Protein AF-A0A221SZG6-F1 (afdb_monomer)

Secondary structure (DSSP, 8-state):
--EEEETTTS-HHHHHHHH-HHHHHHHHHHHHHHHHTT---EEEEE-SS-EE---SPPBTB--SSSHHHHHHHHHHHHHHHHTT-EEEEEEEESS-SS--EEEEEEETTTEEEEEEE--STTTTTSPPEEEEEEEBS--TTS-SEEEEE--SS--SSPPPTTEEEEE-TT--HHHHHHHHHHHHHHH--BPPPPTTTHHHHHHHHHHHHHHHHHHHTT-EEEP-

Mean predicted aligned error: 5.81 Å

Structure (mmCIF, N/CA/C/O backbone):
data_AF-A0A221SZG6-F1
#
_entry.id   AF-A0A221SZG6-F1
#
loop_
_atom_site.group_PDB
_atom_site.id
_atom_site.type_symbol
_atom_site.label_atom_id
_atom_site.label_alt_id
_atom_site.label_comp_id
_atom_site.label_asym_id
_atom_site.label_entity_id
_atom_site.label_seq_id
_atom_site.pdbx_PDB_ins_code
_atom_site.Cartn_x
_atom_site.Cartn_y
_atom_site.Cartn_z
_atom_site.occupancy
_atom_site.B_iso_or_equiv
_atom_site.auth_seq_id
_atom_site.auth_comp_id
_atom_site.auth_asym_id
_atom_site.auth_atom_id
_atom_site.pdbx_PDB_model_num
ATOM 1 N N . MET A 1 1 ? 7.432 -22.605 -5.850 1.00 62.78 1 MET A N 1
ATOM 2 C CA . MET A 1 1 ? 7.963 -22.243 -7.181 1.00 62.78 1 MET A CA 1
ATOM 3 C C . MET A 1 1 ? 7.907 -20.730 -7.305 1.00 62.78 1 MET A C 1
ATOM 5 O O . MET A 1 1 ? 6.928 -20.164 -6.823 1.00 62.78 1 MET A O 1
ATOM 9 N N . PRO A 1 2 ? 8.951 -20.067 -7.823 1.00 77.31 2 PRO A N 1
ATOM 10 C CA . PRO A 1 2 ? 8.948 -18.615 -7.955 1.00 77.31 2 PRO A CA 1
ATOM 11 C C . PRO A 1 2 ? 7.932 -18.190 -9.022 1.00 77.31 2 PRO A C 1
ATOM 13 O O . PRO A 1 2 ? 7.881 -18.762 -10.106 1.00 77.31 2 PRO A O 1
ATOM 16 N N . VAL A 1 3 ? 7.117 -17.185 -8.710 1.00 87.81 3 VAL A N 1
ATOM 17 C CA . VAL A 1 3 ? 6.252 -16.521 -9.693 1.00 87.81 3 VAL A CA 1
ATOM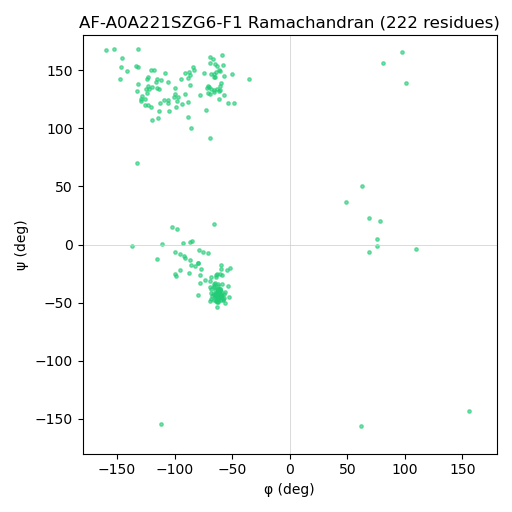 18 C C . VAL A 1 3 ? 6.995 -15.302 -10.213 1.00 87.81 3 VAL A C 1
ATOM 20 O O . VAL A 1 3 ? 7.698 -14.646 -9.451 1.00 87.81 3 VAL A O 1
ATOM 23 N N . ARG A 1 4 ? 6.881 -14.986 -11.502 1.00 90.44 4 ARG A N 1
ATOM 24 C CA . ARG A 1 4 ? 7.481 -13.779 -12.093 1.00 90.44 4 ARG A CA 1
ATOM 25 C C . ARG A 1 4 ? 6.413 -12.857 -12.649 1.00 90.44 4 ARG A C 1
ATOM 27 O O . ARG A 1 4 ? 5.387 -13.323 -13.132 1.00 90.44 4 ARG A O 1
ATOM 34 N N . LEU A 1 5 ? 6.683 -11.554 -12.651 1.00 91.12 5 LEU A N 1
ATOM 35 C CA . LEU A 1 5 ? 5.838 -10.608 -13.378 1.00 91.12 5 LEU A CA 1
ATOM 36 C C . LEU A 1 5 ? 6.026 -10.767 -14.893 1.00 91.12 5 LEU A C 1
ATOM 38 O O . LEU A 1 5 ? 7.153 -10.858 -15.379 1.00 91.12 5 LEU A O 1
ATOM 42 N N . ASN A 1 6 ? 4.930 -10.751 -15.643 1.00 94.31 6 ASN A N 1
ATOM 43 C CA . ASN A 1 6 ? 4.908 -10.678 -17.095 1.00 94.31 6 ASN A CA 1
ATOM 44 C C . ASN A 1 6 ? 4.973 -9.211 -17.530 1.00 94.31 6 ASN A C 1
ATOM 46 O O . ASN A 1 6 ? 3.966 -8.504 -17.538 1.00 94.31 6 ASN A O 1
ATOM 50 N N . LEU A 1 7 ? 6.156 -8.750 -17.926 1.00 93.75 7 LEU A N 1
ATOM 51 C CA . LEU A 1 7 ? 6.365 -7.357 -18.324 1.00 93.75 7 LEU A CA 1
ATOM 52 C C . LEU A 1 7 ? 5.564 -6.968 -19.570 1.00 93.75 7 LEU A C 1
ATOM 54 O O . LEU A 1 7 ? 5.200 -5.807 -19.717 1.00 93.75 7 LEU A O 1
ATOM 58 N N . ALA A 1 8 ? 5.259 -7.922 -20.452 1.00 94.38 8 ALA A N 1
ATOM 59 C CA . ALA A 1 8 ? 4.465 -7.648 -21.648 1.00 94.38 8 ALA A CA 1
ATOM 60 C C . ALA A 1 8 ? 3.004 -7.295 -21.312 1.00 94.38 8 ALA A C 1
ATOM 62 O O . ALA A 1 8 ? 2.378 -6.544 -22.059 1.00 94.38 8 ALA A O 1
ATOM 63 N N . ALA A 1 9 ? 2.482 -7.802 -20.189 1.00 93.31 9 ALA A N 1
ATOM 64 C CA . ALA A 1 9 ? 1.095 -7.615 -19.764 1.00 93.31 9 ALA A CA 1
ATOM 65 C C . ALA A 1 9 ? 0.878 -6.387 -18.854 1.00 93.31 9 ALA A C 1
ATOM 67 O O . ALA A 1 9 ? -0.264 -5.993 -18.615 1.00 93.31 9 ALA A O 1
ATOM 68 N N . LEU A 1 10 ? 1.953 -5.764 -18.360 1.00 91.62 10 LEU A N 1
ATOM 69 C CA . LEU A 1 10 ? 1.879 -4.502 -17.618 1.00 91.62 10 LEU A CA 1
ATOM 70 C C . LEU A 1 10 ? 1.604 -3.336 -18.570 1.00 91.62 10 LEU A C 1
ATOM 72 O O . LEU A 1 10 ? 2.068 -3.339 -19.709 1.00 91.62 10 LEU A O 1
ATOM 76 N N . SER A 1 11 ? 0.891 -2.316 -18.096 1.00 90.44 11 SER A N 1
ATOM 77 C CA . SER A 1 11 ? 0.776 -1.032 -18.797 1.00 90.44 11 SER A CA 1
ATOM 78 C C . SER A 1 11 ? 2.102 -0.262 -18.785 1.00 90.44 11 SER A C 1
ATOM 80 O O . SER A 1 11 ? 2.975 -0.515 -17.955 1.00 90.44 11 SER A O 1
ATOM 82 N N . ASP A 1 12 ? 2.259 0.718 -19.676 1.00 89.00 12 ASP A N 1
ATOM 83 C CA . ASP A 1 12 ? 3.477 1.544 -19.720 1.00 89.00 12 ASP A CA 1
ATOM 84 C C . ASP A 1 12 ? 3.686 2.337 -18.419 1.00 89.00 12 ASP A C 1
ATOM 86 O O . ASP A 1 12 ? 4.816 2.470 -17.954 1.00 89.00 12 ASP A O 1
ATOM 90 N N . ALA A 1 13 ? 2.600 2.779 -17.775 1.00 87.56 13 ALA A N 1
ATOM 91 C CA . ALA A 1 13 ? 2.656 3.437 -16.471 1.00 87.56 13 ALA A CA 1
ATOM 92 C C . ALA A 1 13 ? 3.112 2.479 -15.354 1.00 87.56 13 ALA A C 1
ATOM 94 O O . ALA A 1 13 ? 3.949 2.843 -14.529 1.00 87.56 13 ALA A O 1
ATOM 95 N N . GLU A 1 14 ? 2.605 1.240 -15.341 1.00 89.88 14 GLU A N 1
ATOM 96 C CA . GLU A 1 14 ? 3.041 0.216 -14.381 1.00 89.88 14 GLU A CA 1
ATOM 97 C C . GLU A 1 14 ? 4.510 -0.169 -14.598 1.00 89.88 14 GLU A C 1
ATOM 99 O O . GLU A 1 14 ? 5.245 -0.340 -13.624 1.00 89.88 14 GLU A O 1
ATOM 104 N N . LEU A 1 15 ? 4.951 -0.261 -15.858 1.00 89.31 15 LEU A N 1
ATOM 105 C CA . LEU A 1 15 ? 6.341 -0.535 -16.219 1.00 89.31 15 LEU A CA 1
ATOM 106 C C . LEU A 1 15 ? 7.284 0.585 -15.779 1.00 89.31 15 LEU A C 1
ATOM 108 O O . LEU A 1 15 ? 8.329 0.290 -15.201 1.00 89.31 15 LEU A O 1
ATOM 112 N N . ALA A 1 16 ? 6.915 1.847 -16.010 1.00 86.56 16 ALA A N 1
ATOM 113 C CA . ALA A 1 16 ? 7.705 2.998 -15.578 1.00 86.56 16 ALA A CA 1
ATOM 114 C C . ALA A 1 16 ? 7.819 3.038 -14.048 1.00 86.56 16 ALA A C 1
ATOM 116 O O . ALA A 1 16 ? 8.910 3.202 -13.509 1.00 86.56 16 ALA A O 1
ATOM 117 N N . ALA A 1 17 ? 6.717 2.778 -13.337 1.00 83.81 17 ALA A N 1
ATOM 118 C CA . ALA A 1 17 ? 6.717 2.704 -11.879 1.00 83.81 17 ALA A CA 1
ATOM 119 C C . ALA A 1 17 ? 7.551 1.527 -11.330 1.00 83.81 17 ALA A C 1
ATOM 121 O O . ALA A 1 17 ? 8.159 1.654 -10.269 1.00 83.81 17 ALA A O 1
ATOM 122 N N . LEU A 1 18 ? 7.585 0.390 -12.036 1.00 83.62 18 LEU A N 1
ATOM 123 C CA . LEU A 1 18 ? 8.306 -0.815 -11.613 1.00 83.62 18 LEU A CA 1
ATOM 124 C C . LEU A 1 18 ? 9.813 -0.744 -11.902 1.00 83.62 18 LEU A C 1
ATOM 126 O O . LEU A 1 18 ? 10.619 -1.179 -11.080 1.00 83.62 18 LEU A O 1
ATOM 130 N N . LEU A 1 19 ? 10.190 -0.268 -13.091 1.00 82.94 19 LEU A N 1
ATOM 131 C CA . LEU A 1 19 ? 11.571 -0.298 -13.581 1.00 82.94 19 LEU A CA 1
ATOM 132 C C . LEU A 1 19 ? 12.291 1.046 -13.402 1.00 82.94 19 LEU A C 1
ATOM 134 O O . LEU A 1 19 ? 13.513 1.065 -13.285 1.00 82.94 19 LEU A O 1
ATOM 138 N N . GLY A 1 20 ? 11.550 2.154 -13.354 1.00 84.38 20 GLY A N 1
ATOM 139 C CA . GLY A 1 20 ? 12.083 3.498 -13.555 1.00 84.38 20 GLY A CA 1
ATOM 140 C C . GLY A 1 20 ? 12.237 3.829 -15.041 1.00 84.38 20 GLY A C 1
ATOM 141 O O . GLY A 1 20 ? 12.374 2.936 -15.881 1.00 84.38 20 GLY A O 1
ATOM 142 N N . ASP A 1 21 ? 12.226 5.121 -15.366 1.00 83.19 21 ASP A N 1
ATOM 143 C CA . ASP A 1 21 ? 12.196 5.596 -16.754 1.00 83.19 21 ASP A CA 1
ATOM 144 C C . ASP A 1 21 ? 13.414 5.131 -17.566 1.00 83.19 21 ASP A C 1
ATOM 146 O O . ASP A 1 21 ? 13.262 4.653 -18.689 1.00 83.19 21 ASP A O 1
ATOM 150 N N . GLU A 1 22 ? 14.620 5.190 -16.992 1.00 84.94 22 GLU A N 1
ATOM 151 C CA . GLU A 1 22 ? 15.852 4.776 -17.680 1.00 84.94 22 GLU A CA 1
ATOM 152 C C . GLU A 1 22 ? 15.857 3.279 -18.017 1.00 84.94 22 GLU A C 1
ATOM 154 O O . GLU A 1 22 ? 16.114 2.883 -19.158 1.00 84.94 22 GLU A O 1
ATOM 159 N N . ALA A 1 23 ? 15.529 2.429 -17.040 1.00 84.81 23 ALA A N 1
ATOM 160 C CA . ALA A 1 23 ? 15.492 0.986 -17.250 1.00 84.81 23 ALA A CA 1
ATOM 161 C C . ALA A 1 23 ? 14.328 0.573 -18.162 1.00 84.81 23 ALA A C 1
ATOM 163 O O . ALA A 1 23 ? 14.459 -0.387 -18.924 1.00 84.81 23 ALA A O 1
ATOM 164 N N . LEU A 1 24 ? 13.207 1.303 -18.131 1.00 87.00 24 LEU A N 1
ATOM 165 C CA . LEU A 1 24 ? 12.121 1.108 -19.083 1.00 87.00 24 LEU A CA 1
ATOM 166 C C . LEU A 1 24 ? 12.584 1.417 -20.507 1.00 87.00 24 LEU A C 1
ATOM 168 O O . LEU A 1 24 ? 12.385 0.577 -21.377 1.00 87.00 24 LEU A O 1
ATOM 172 N N . GLN A 1 25 ? 13.235 2.558 -20.750 1.00 89.31 25 GLN A N 1
ATOM 173 C CA . GLN A 1 25 ? 13.735 2.915 -22.085 1.00 89.31 25 GLN A CA 1
ATOM 174 C C . GLN A 1 25 ? 14.690 1.851 -22.639 1.00 89.31 25 GLN A C 1
ATOM 176 O O . GLN A 1 25 ? 14.550 1.434 -23.789 1.00 89.31 25 GLN A O 1
ATOM 181 N N . ALA A 1 26 ? 15.594 1.334 -21.803 1.00 90.69 26 ALA A N 1
ATOM 182 C CA . ALA A 1 26 ? 16.502 0.255 -22.190 1.00 90.69 26 ALA A CA 1
ATOM 183 C C . ALA A 1 26 ? 15.767 -1.044 -22.573 1.00 90.69 26 ALA A C 1
ATOM 185 O O . ALA A 1 26 ? 16.189 -1.747 -23.490 1.00 90.69 26 ALA A O 1
ATOM 186 N N . ARG A 1 27 ? 14.657 -1.366 -21.894 1.00 91.00 27 ARG A N 1
ATOM 187 C CA . ARG A 1 27 ? 13.886 -2.603 -22.119 1.00 91.00 27 ARG A CA 1
ATOM 188 C C . ARG A 1 27 ? 12.698 -2.448 -23.067 1.00 91.00 27 ARG A C 1
ATOM 190 O O . ARG A 1 27 ? 12.101 -3.454 -23.457 1.00 91.00 27 ARG A O 1
ATOM 197 N N . TYR A 1 28 ? 12.354 -1.227 -23.466 1.00 91.00 28 TYR A N 1
ATOM 198 C CA . TYR A 1 28 ? 11.171 -0.936 -24.275 1.00 91.00 28 TYR A CA 1
ATOM 199 C C . TYR A 1 28 ? 11.129 -1.713 -25.603 1.00 91.00 28 TYR A C 1
ATOM 201 O O . TYR A 1 28 ? 10.064 -2.244 -25.930 1.00 91.00 28 TYR A O 1
ATOM 209 N N . PRO A 1 29 ? 12.247 -1.890 -26.344 1.00 93.88 29 PRO A N 1
ATOM 210 C CA . PRO A 1 29 ? 12.238 -2.693 -27.568 1.00 93.88 29 PRO A CA 1
ATOM 211 C C . PRO A 1 29 ? 11.830 -4.155 -27.330 1.00 93.88 29 PRO A C 1
ATOM 213 O O . PRO A 1 29 ? 11.061 -4.719 -28.109 1.00 93.88 29 PRO A O 1
ATOM 216 N N . GLU A 1 30 ? 12.297 -4.769 -26.236 1.00 94.62 30 GLU A N 1
ATOM 217 C CA . GLU A 1 30 ? 11.941 -6.145 -25.865 1.00 94.62 30 GLU A CA 1
ATOM 218 C C . GLU A 1 30 ? 10.465 -6.260 -25.482 1.00 94.62 30 GLU A C 1
ATOM 220 O O . GLU A 1 30 ? 9.790 -7.192 -25.923 1.00 94.62 30 GLU A O 1
ATOM 225 N N . VAL A 1 31 ? 9.962 -5.306 -24.689 1.00 93.88 31 VAL A N 1
ATOM 226 C CA . VAL A 1 31 ? 8.555 -5.240 -24.265 1.00 93.88 31 VAL A CA 1
ATOM 227 C C . VAL A 1 31 ? 7.641 -5.072 -25.476 1.00 93.88 31 VAL A C 1
ATOM 229 O O . VAL A 1 31 ? 6.680 -5.825 -25.633 1.00 93.88 31 VAL A O 1
ATOM 232 N N . SER A 1 32 ? 7.955 -4.119 -26.356 1.00 93.75 32 SER A N 1
ATOM 233 C CA . SER A 1 32 ? 7.182 -3.840 -27.567 1.00 93.75 32 SER A CA 1
ATOM 234 C C . SER A 1 32 ? 7.123 -5.065 -28.479 1.00 93.75 32 SER A C 1
ATOM 236 O O . SER A 1 32 ? 6.037 -5.499 -28.868 1.00 93.75 32 SER A O 1
ATOM 238 N N . ARG A 1 33 ? 8.272 -5.704 -28.733 1.00 95.50 33 ARG A N 1
ATOM 239 C CA . ARG A 1 33 ? 8.334 -6.938 -29.521 1.00 95.50 33 ARG A CA 1
ATOM 240 C C . ARG A 1 33 ? 7.527 -8.069 -28.881 1.00 95.50 33 ARG A C 1
ATOM 242 O O . ARG A 1 33 ? 6.795 -8.755 -29.585 1.00 95.50 33 ARG A O 1
ATOM 249 N N . ALA A 1 34 ? 7.638 -8.264 -27.567 1.00 94.69 34 ALA A N 1
ATOM 250 C CA . ALA A 1 34 ? 6.898 -9.312 -26.869 1.00 94.69 34 ALA A CA 1
ATOM 251 C C . ALA A 1 34 ? 5.376 -9.113 -26.966 1.00 94.69 34 ALA A C 1
ATOM 253 O O . ALA A 1 34 ? 4.653 -10.074 -27.222 1.00 94.69 34 ALA A O 1
ATOM 254 N N . ARG A 1 35 ? 4.898 -7.866 -26.845 1.00 94.88 35 ARG A N 1
ATOM 255 C CA . ARG A 1 35 ? 3.483 -7.512 -27.041 1.00 94.88 35 ARG A CA 1
ATOM 256 C C . ARG A 1 35 ? 3.011 -7.780 -28.471 1.00 94.88 35 ARG A C 1
ATOM 258 O O . ARG A 1 35 ? 1.950 -8.369 -28.646 1.00 94.88 35 ARG A O 1
ATOM 265 N N . LEU A 1 36 ? 3.797 -7.391 -29.480 1.00 95.19 36 LEU A N 1
ATOM 266 C CA . LEU A 1 36 ? 3.476 -7.632 -30.895 1.00 95.19 36 LEU A CA 1
ATOM 267 C C . LEU A 1 36 ? 3.403 -9.127 -31.232 1.00 95.19 36 LEU A C 1
ATOM 269 O O . LEU A 1 36 ? 2.546 -9.547 -32.002 1.00 95.19 36 LEU A O 1
ATOM 273 N N . GLU A 1 37 ? 4.288 -9.928 -30.640 1.00 96.50 37 GLU A N 1
ATOM 274 C CA . GLU A 1 37 ? 4.344 -11.383 -30.820 1.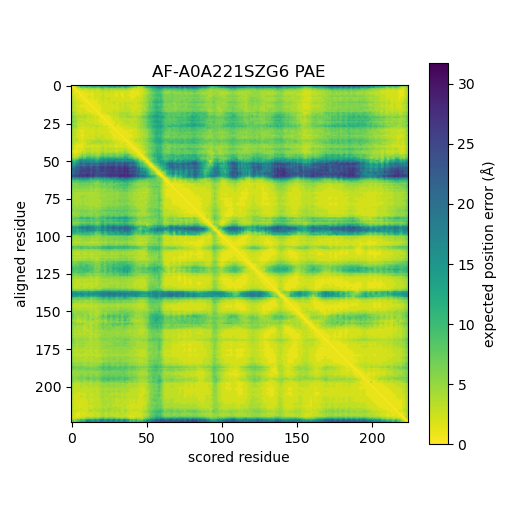00 96.50 37 GLU A CA 1
ATOM 275 C C . GLU A 1 37 ? 3.382 -12.140 -29.879 1.00 96.50 37 GLU A C 1
ATOM 277 O O . GLU A 1 37 ? 3.384 -13.369 -29.878 1.00 96.50 37 GLU A O 1
ATOM 282 N N . ALA A 1 38 ? 2.585 -11.430 -29.067 1.00 93.00 38 ALA A N 1
ATOM 283 C CA . ALA A 1 38 ? 1.696 -11.990 -28.043 1.00 93.00 38 ALA A CA 1
ATOM 284 C C . ALA A 1 38 ? 2.379 -13.028 -27.126 1.00 93.00 38 ALA A C 1
ATOM 286 O O . ALA A 1 38 ? 1.767 -14.014 -26.711 1.00 93.00 38 ALA A O 1
ATOM 287 N N . ARG A 1 39 ? 3.661 -12.808 -26.802 1.00 95.06 39 ARG A N 1
ATOM 288 C CA . ARG A 1 39 ? 4.465 -13.714 -25.972 1.00 95.06 39 ARG A CA 1
ATOM 289 C C . ARG A 1 39 ? 4.740 -13.128 -24.586 1.00 95.06 39 ARG A C 1
ATOM 291 O O . ARG A 1 39 ? 4.918 -11.914 -24.457 1.00 95.06 39 ARG A O 1
ATOM 298 N N . PRO A 1 40 ? 4.838 -13.971 -23.543 1.00 94.00 40 PRO A N 1
ATOM 299 C CA . PRO A 1 40 ? 5.215 -13.505 -22.218 1.00 94.00 40 PRO A CA 1
ATOM 300 C C . PRO A 1 40 ? 6.660 -12.992 -22.206 1.00 94.00 40 PRO A C 1
ATOM 302 O O . PRO A 1 40 ? 7.544 -13.550 -22.863 1.00 94.00 40 PRO A O 1
ATOM 305 N N . LEU A 1 41 ? 6.907 -11.942 -21.421 1.00 94.50 41 LEU A N 1
ATOM 306 C CA . LEU A 1 41 ? 8.250 -11.425 -21.157 1.00 94.50 41 LEU A CA 1
ATOM 307 C C . LEU A 1 41 ? 8.531 -11.496 -19.652 1.00 94.50 41 LEU A C 1
ATOM 309 O O . LEU A 1 41 ? 7.961 -10.701 -18.899 1.00 94.50 41 LEU A O 1
ATOM 313 N N . PRO A 1 42 ? 9.394 -12.417 -19.188 1.00 92.44 42 PRO A N 1
ATOM 314 C CA . PRO A 1 42 ? 9.659 -12.570 -17.767 1.00 92.44 42 PRO A CA 1
ATOM 315 C C . PRO A 1 42 ? 10.358 -11.345 -17.175 1.00 92.44 42 PRO A C 1
ATOM 317 O O . PRO A 1 42 ? 11.335 -10.811 -17.710 1.00 92.44 42 PRO A O 1
ATOM 320 N N . GLY A 1 43 ? 9.835 -10.916 -16.035 1.00 89.38 43 GLY A N 1
ATOM 321 C CA . GLY A 1 43 ? 10.334 -9.829 -15.213 1.00 89.38 43 GLY A CA 1
ATOM 322 C C . GLY A 1 43 ? 10.895 -10.314 -13.873 1.00 89.38 43 GLY A C 1
ATOM 323 O O . GLY A 1 43 ? 11.375 -11.453 -13.768 1.00 89.38 43 GLY A O 1
ATOM 324 N N . PRO A 1 44 ? 10.884 -9.441 -12.848 1.00 86.31 44 PRO A N 1
ATOM 325 C CA . PRO A 1 44 ? 11.349 -9.796 -11.515 1.00 86.31 44 PRO A CA 1
ATOM 326 C C . PRO A 1 44 ? 10.486 -10.901 -10.895 1.00 86.31 44 PRO A C 1
ATOM 328 O O . PRO A 1 44 ? 9.305 -11.051 -11.221 1.00 86.31 44 PRO A O 1
ATOM 331 N N . VAL A 1 45 ? 11.099 -11.659 -9.983 1.00 85.31 45 VAL A N 1
ATOM 332 C CA . VAL A 1 45 ? 10.387 -12.618 -9.134 1.00 85.31 45 VAL A CA 1
ATOM 333 C C . VAL A 1 45 ? 9.451 -11.845 -8.211 1.00 85.31 45 VAL A C 1
ATOM 335 O O . VAL A 1 45 ? 9.856 -10.867 -7.585 1.00 85.31 45 VAL A O 1
ATOM 338 N N . TRP A 1 46 ? 8.207 -12.296 -8.152 1.00 82.19 46 TRP A N 1
ATOM 339 C CA . TRP A 1 46 ? 7.156 -11.784 -7.300 1.00 82.19 46 TRP A CA 1
ATOM 340 C C . TRP A 1 46 ? 6.908 -12.765 -6.146 1.00 82.19 46 TRP A C 1
ATOM 342 O O . TRP A 1 46 ? 6.596 -13.935 -6.401 1.00 82.19 46 TRP A O 1
ATOM 352 N N . PRO A 1 47 ? 7.048 -12.341 -4.881 1.00 77.12 47 PRO A N 1
ATOM 353 C CA . PRO A 1 47 ? 6.717 -13.203 -3.758 1.00 77.12 47 PRO A CA 1
ATOM 354 C C . PRO A 1 47 ? 5.205 -13.423 -3.668 1.00 77.12 47 PRO A C 1
ATOM 356 O O . PRO A 1 47 ? 4.420 -12.484 -3.769 1.00 77.12 47 PRO A O 1
ATOM 359 N N . LEU A 1 48 ? 4.807 -14.676 -3.447 1.00 76.56 48 LEU A N 1
ATOM 360 C CA . LEU A 1 48 ? 3.424 -15.043 -3.117 1.00 76.56 48 LEU A CA 1
ATOM 361 C C . LEU A 1 48 ? 3.132 -14.952 -1.614 1.00 76.56 48 LEU A C 1
ATOM 363 O O . LEU A 1 48 ? 1.973 -15.019 -1.213 1.00 76.56 48 LEU A O 1
ATOM 367 N N . ASP A 1 49 ? 4.181 -14.834 -0.796 1.00 74.38 49 ASP A N 1
ATOM 368 C CA . ASP A 1 49 ? 4.056 -14.531 0.623 1.00 74.38 49 ASP A CA 1
ATOM 369 C C . ASP A 1 49 ? 4.452 -13.063 0.860 1.00 74.38 49 ASP A C 1
ATOM 371 O O . ASP A 1 49 ? 5.606 -12.689 0.603 1.00 74.38 49 ASP A O 1
ATOM 375 N N . PRO A 1 50 ? 3.508 -12.211 1.295 1.00 69.25 50 PRO A N 1
ATOM 376 C CA . PRO A 1 50 ? 3.759 -10.793 1.496 1.00 69.25 50 PRO A CA 1
ATOM 377 C C . PRO A 1 50 ? 4.789 -10.481 2.591 1.00 69.25 50 PRO A C 1
ATOM 379 O O . PRO A 1 50 ? 5.439 -9.431 2.520 1.00 69.25 50 PRO A O 1
ATOM 382 N N . TRP A 1 51 ? 4.959 -11.363 3.581 1.00 68.38 51 TRP A N 1
ATOM 383 C CA . TRP A 1 51 ? 5.696 -11.051 4.808 1.00 68.38 51 TRP A CA 1
ATOM 384 C C . TRP A 1 51 ? 6.984 -11.857 4.921 1.00 68.38 51 TRP A C 1
ATOM 386 O O . TRP A 1 51 ? 6.995 -13.077 4.773 1.00 68.38 51 TRP A O 1
ATOM 396 N N . VAL A 1 52 ? 8.079 -11.181 5.267 1.00 58.31 52 VAL A N 1
ATOM 397 C CA . VAL A 1 52 ? 9.205 -11.839 5.932 1.00 58.31 52 VAL A CA 1
ATOM 398 C C . VAL A 1 52 ? 8.892 -11.815 7.426 1.00 58.31 52 VAL A C 1
ATOM 400 O O . VAL A 1 52 ? 8.382 -10.811 7.927 1.00 58.31 52 VAL A O 1
ATOM 403 N N . ALA A 1 53 ? 9.147 -12.936 8.110 1.00 50.72 53 ALA A N 1
ATOM 404 C CA . ALA A 1 53 ? 8.866 -13.161 9.529 1.00 50.72 53 ALA A CA 1
ATOM 405 C C . ALA A 1 53 ? 9.059 -11.900 10.404 1.00 50.72 53 ALA A C 1
ATOM 407 O O . ALA A 1 53 ? 9.995 -11.135 10.151 1.00 50.72 53 ALA A O 1
ATOM 408 N N . PRO A 1 54 ? 8.205 -11.683 11.429 1.00 53.69 54 PRO A N 1
ATOM 409 C CA . PRO A 1 54 ? 8.255 -10.490 12.269 1.00 53.69 54 PRO A CA 1
ATOM 410 C C . PRO A 1 54 ? 9.686 -10.238 12.738 1.00 53.69 54 PRO A C 1
ATOM 412 O O . PRO A 1 54 ? 10.321 -11.106 13.343 1.00 53.69 54 PRO A O 1
ATOM 415 N N . GLY A 1 55 ? 10.203 -9.055 12.401 1.00 51.03 55 GLY A N 1
ATOM 416 C CA . GLY A 1 55 ? 11.534 -8.655 12.820 1.00 51.03 55 GLY A CA 1
ATOM 417 C C . GLY A 1 55 ? 11.546 -8.629 14.340 1.00 51.03 55 GLY A C 1
ATOM 418 O O . GLY A 1 55 ? 10.646 -8.071 14.962 1.00 51.03 55 GLY A O 1
ATOM 419 N N . SER A 1 56 ? 12.559 -9.224 14.958 1.00 46.09 56 SER A N 1
ATOM 420 C CA . SER A 1 56 ? 12.717 -9.310 16.416 1.00 46.09 56 SER A CA 1
ATOM 421 C C . SER A 1 56 ? 12.952 -7.952 17.110 1.00 46.09 56 SER A C 1
ATOM 423 O O . SER A 1 56 ? 13.462 -7.913 18.228 1.00 46.09 56 SER A O 1
ATOM 425 N N . GLY A 1 57 ? 12.641 -6.833 16.453 1.00 51.62 57 GLY A N 1
ATOM 426 C CA . GLY A 1 57 ? 12.808 -5.486 16.979 1.00 51.62 57 GLY A CA 1
ATOM 427 C C . GLY A 1 57 ? 11.566 -5.045 17.743 1.00 51.62 57 GLY A C 1
ATOM 428 O O . GLY A 1 57 ? 10.465 -5.004 17.198 1.00 51.62 57 GLY A O 1
ATOM 429 N N . GLN A 1 58 ? 11.731 -4.686 19.015 1.00 49.84 58 GLN A N 1
ATOM 430 C CA . GLN A 1 58 ? 10.670 -4.016 19.765 1.00 49.84 58 GLN A CA 1
ATOM 431 C C . GLN A 1 58 ? 10.364 -2.633 19.148 1.00 49.84 58 GLN A C 1
ATOM 433 O O . GLN A 1 58 ? 11.279 -1.968 18.641 1.00 49.84 58 GLN A O 1
ATOM 438 N N . PRO A 1 59 ? 9.107 -2.152 19.222 1.00 48.12 59 PRO A N 1
ATOM 439 C CA . PRO A 1 59 ? 8.798 -0.747 18.971 1.00 48.12 59 PRO A CA 1
ATOM 440 C C . PRO A 1 59 ? 9.692 0.131 19.865 1.00 48.12 59 PRO A C 1
ATOM 442 O O . PRO A 1 59 ? 9.690 -0.040 21.081 1.00 48.12 59 PRO A O 1
ATOM 445 N N . GLY A 1 60 ? 10.496 1.020 19.273 1.00 49.56 60 GLY A N 1
ATOM 446 C CA . GLY A 1 60 ? 11.429 1.893 20.006 1.00 49.56 60 GLY A CA 1
ATOM 447 C C . GLY A 1 60 ? 12.926 1.586 19.844 1.00 49.56 60 GLY A C 1
ATOM 448 O O . GLY A 1 60 ? 13.746 2.362 20.331 1.00 49.56 60 GLY A O 1
ATOM 449 N N . GLN A 1 61 ? 13.316 0.525 19.122 1.00 59.03 61 GLN A N 1
ATOM 450 C CA . GLN A 1 61 ? 14.650 0.486 18.494 1.00 59.03 61 GLN A CA 1
ATOM 451 C C . GLN A 1 61 ? 14.773 1.653 17.495 1.00 59.03 61 GLN A C 1
ATOM 453 O O . GLN A 1 61 ? 13.768 2.112 16.969 1.00 59.03 61 GLN A O 1
ATOM 458 N N . GLY A 1 62 ? 15.965 2.206 17.267 1.00 67.38 62 GLY A N 1
ATOM 459 C CA . GLY A 1 62 ? 16.128 3.337 16.345 1.00 67.38 62 GLY A CA 1
ATOM 460 C C . GLY A 1 62 ? 15.889 2.910 14.897 1.00 67.38 62 GLY A C 1
ATOM 461 O O . GLY A 1 62 ? 16.825 2.461 14.248 1.00 67.38 62 GLY A O 1
ATOM 462 N N . TRP A 1 63 ? 14.651 3.022 14.416 1.00 82.69 63 TRP A N 1
ATOM 463 C CA . TRP A 1 63 ? 14.279 2.736 13.029 1.00 82.69 63 TRP A CA 1
ATOM 464 C C . TRP A 1 63 ? 14.561 3.941 12.128 1.00 82.69 63 TRP A C 1
ATOM 466 O O . TRP A 1 63 ? 14.479 5.096 12.563 1.00 82.69 63 TRP A O 1
ATOM 476 N N . GLY A 1 64 ? 14.854 3.671 10.859 1.00 85.56 64 GLY A N 1
ATOM 477 C CA . GLY A 1 64 ? 15.174 4.677 9.856 1.00 85.56 64 GLY A CA 1
ATOM 478 C C . GLY A 1 64 ? 16.675 4.809 9.597 1.00 85.56 64 GLY A C 1
ATOM 479 O O . GLY A 1 64 ? 17.499 4.828 10.507 1.00 85.56 64 GLY A O 1
ATOM 480 N N . ALA A 1 65 ? 17.023 4.959 8.323 1.00 87.50 65 ALA A N 1
ATOM 481 C CA . ALA A 1 65 ? 18.398 5.039 7.841 1.00 87.50 65 ALA A CA 1
ATOM 482 C C . ALA A 1 65 ? 19.047 6.421 8.035 1.00 87.50 65 ALA A C 1
ATOM 484 O O . ALA A 1 65 ? 20.268 6.552 7.926 1.00 87.50 65 ALA A O 1
ATOM 485 N N . THR A 1 66 ? 18.257 7.466 8.303 1.00 90.38 66 THR A N 1
ATOM 486 C CA . THR A 1 66 ? 18.750 8.834 8.521 1.00 90.38 66 THR A CA 1
ATOM 487 C C . THR A 1 66 ? 18.100 9.472 9.753 1.00 90.38 66 THR A C 1
ATOM 489 O O . THR A 1 66 ? 16.948 9.166 10.061 1.00 90.38 66 THR A O 1
ATOM 492 N N . PRO A 1 67 ? 18.753 10.446 10.422 1.00 90.75 67 PRO A N 1
ATOM 493 C CA . PRO A 1 67 ? 18.137 11.170 11.540 1.00 90.75 67 PRO A CA 1
ATOM 494 C C . PRO A 1 67 ? 16.836 11.902 11.172 1.00 90.75 67 PRO A C 1
ATOM 496 O O . PRO A 1 67 ? 16.000 12.172 12.033 1.00 90.75 67 PRO A O 1
ATOM 499 N N . GLY A 1 68 ? 16.666 12.281 9.900 1.00 91.50 68 GLY A N 1
ATOM 500 C CA . GLY A 1 68 ? 15.411 12.839 9.393 1.00 91.50 68 GLY A CA 1
ATOM 501 C C . GLY A 1 68 ? 14.305 11.786 9.355 1.00 91.50 68 GLY A C 1
ATOM 502 O O . GLY A 1 68 ? 13.226 12.014 9.898 1.00 91.50 68 GLY A O 1
ATOM 503 N N . GLN A 1 69 ? 14.605 10.617 8.789 1.00 91.25 69 GLN A N 1
ATOM 504 C CA . GLN A 1 69 ? 13.665 9.504 8.689 1.00 91.25 69 GLN A CA 1
ATOM 505 C C . GLN A 1 69 ? 13.279 8.957 10.071 1.00 91.25 69 GLN A C 1
ATOM 507 O O . GLN A 1 69 ? 12.094 8.778 10.336 1.00 91.25 69 GLN A O 1
ATOM 512 N N . THR A 1 70 ? 14.239 8.792 10.988 1.00 91.69 70 THR A N 1
ATOM 513 C CA . THR A 1 70 ? 13.972 8.370 12.374 1.00 91.69 70 THR A CA 1
ATOM 514 C C . THR A 1 70 ? 13.029 9.331 13.096 1.00 91.69 70 THR A C 1
ATOM 516 O O . THR A 1 70 ? 12.095 8.892 13.763 1.00 91.69 70 THR A O 1
ATOM 519 N N . ARG A 1 71 ? 13.221 10.651 12.945 1.00 92.62 71 ARG A N 1
ATOM 520 C CA . ARG A 1 71 ? 12.305 11.647 13.529 1.00 92.62 71 ARG A CA 1
ATOM 521 C C . ARG A 1 71 ? 10.901 11.533 12.944 1.00 92.62 71 ARG A C 1
ATOM 523 O O . ARG A 1 71 ? 9.951 11.430 13.707 1.00 92.62 71 ARG A O 1
ATOM 530 N N . ALA A 1 72 ? 10.783 11.455 11.619 1.00 92.81 72 ALA A N 1
ATOM 531 C CA . ALA A 1 72 ? 9.488 11.305 10.958 1.00 92.81 72 ALA A CA 1
ATOM 532 C C . ALA A 1 72 ? 8.749 10.021 11.386 1.00 92.81 72 ALA A C 1
ATOM 534 O O . ALA A 1 72 ? 7.538 10.045 11.601 1.00 92.81 72 ALA A O 1
ATOM 535 N N . LEU A 1 73 ? 9.467 8.905 11.551 1.00 93.25 73 LEU A N 1
ATOM 536 C CA . LEU A 1 73 ? 8.901 7.649 12.052 1.00 93.25 73 LEU A CA 1
ATOM 537 C C . LEU A 1 73 ? 8.424 7.770 13.504 1.00 93.25 73 LEU A C 1
ATOM 539 O O . LEU A 1 73 ? 7.325 7.315 13.821 1.00 93.25 73 LEU A O 1
ATOM 543 N N . ASN A 1 74 ? 9.211 8.414 14.370 1.00 92.50 74 ASN A N 1
ATOM 544 C CA . ASN A 1 74 ? 8.828 8.658 15.761 1.00 92.50 74 ASN A CA 1
ATOM 545 C C . ASN A 1 74 ? 7.593 9.563 15.862 1.00 92.50 74 ASN A C 1
ATOM 547 O O . ASN A 1 74 ? 6.693 9.269 16.647 1.00 92.50 74 ASN A O 1
ATOM 551 N N . ASP A 1 75 ? 7.515 10.611 15.039 1.00 94.19 75 ASP A N 1
ATOM 552 C CA . ASP A 1 75 ? 6.364 11.515 14.990 1.00 94.19 75 ASP A CA 1
ATOM 553 C C . ASP A 1 75 ? 5.094 10.774 14.541 1.00 94.19 75 ASP A C 1
ATOM 555 O O . ASP A 1 75 ? 4.037 10.918 15.158 1.00 94.19 75 ASP A O 1
ATOM 559 N N . LEU A 1 76 ? 5.194 9.916 13.516 1.00 95.62 76 LEU A N 1
ATOM 560 C CA . LEU A 1 76 ? 4.084 9.067 13.067 1.00 95.62 76 LEU A CA 1
ATOM 561 C C . LEU A 1 76 ? 3.654 8.065 14.145 1.00 95.62 76 LEU A C 1
ATOM 563 O O . LEU A 1 76 ? 2.456 7.894 14.374 1.00 95.62 76 LEU A O 1
ATOM 567 N N . HIS A 1 77 ? 4.608 7.422 14.823 1.00 93.94 77 HIS A N 1
ATOM 568 C CA . HIS A 1 77 ? 4.323 6.485 15.908 1.00 93.94 77 HIS A CA 1
ATOM 569 C C . HIS A 1 77 ? 3.610 7.177 17.075 1.00 93.94 77 HIS A C 1
ATOM 571 O O . HIS A 1 77 ? 2.579 6.694 17.544 1.00 93.94 77 HIS A O 1
ATOM 577 N N . ALA A 1 78 ? 4.112 8.338 17.504 1.00 93.88 78 ALA A N 1
ATOM 578 C CA . ALA A 1 78 ? 3.505 9.133 18.564 1.00 93.88 78 ALA A CA 1
ATOM 579 C C . ALA A 1 78 ? 2.094 9.604 18.183 1.00 93.88 78 ALA A C 1
ATOM 581 O O . ALA A 1 78 ? 1.174 9.505 18.995 1.00 93.88 78 ALA A O 1
ATOM 582 N N . ALA A 1 79 ? 1.897 10.057 16.940 1.00 96.25 79 ALA A N 1
ATOM 583 C CA . ALA A 1 79 ? 0.591 10.481 16.447 1.00 96.25 79 ALA 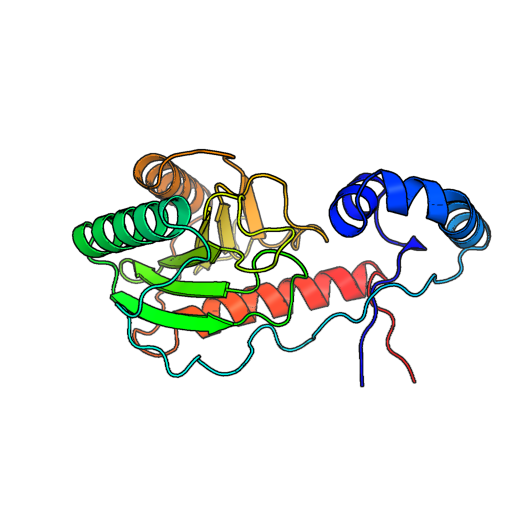A CA 1
ATOM 584 C C . ALA A 1 79 ?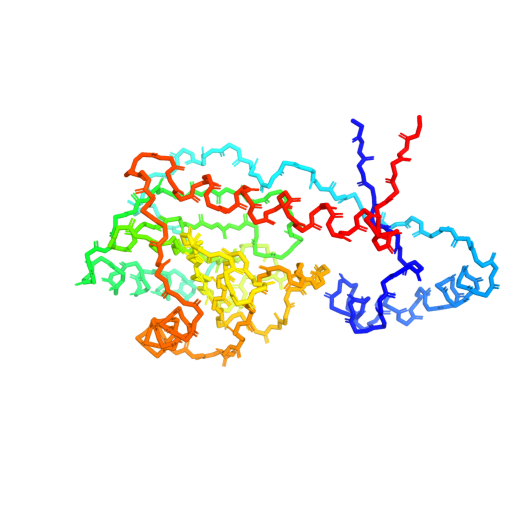 -0.421 9.322 16.403 1.00 96.25 79 ALA A C 1
ATOM 586 O O . ALA A 1 79 ? -1.555 9.483 16.848 1.00 96.25 79 ALA A O 1
ATOM 587 N N . LEU A 1 80 ? -0.017 8.140 15.926 1.00 96.38 80 LEU A N 1
ATOM 588 C CA . LEU A 1 80 ? -0.864 6.941 15.938 1.00 96.38 80 LEU A CA 1
ATOM 589 C C . LEU A 1 80 ? -1.188 6.487 17.368 1.00 96.38 80 LEU A C 1
ATOM 591 O O . LEU A 1 80 ? -2.341 6.173 17.663 1.00 96.38 80 LEU A O 1
ATOM 595 N N . GLY A 1 81 ? -0.206 6.511 18.271 1.00 95.06 81 GLY A N 1
ATOM 596 C CA . GLY A 1 81 ? -0.408 6.201 19.687 1.00 95.06 81 GLY A CA 1
ATOM 597 C C . GLY A 1 81 ? -1.387 7.163 20.368 1.00 95.06 81 GLY A C 1
ATOM 598 O O . GLY A 1 81 ? -2.281 6.721 21.086 1.00 95.06 81 GLY A O 1
ATOM 599 N N . ALA A 1 82 ? -1.293 8.466 20.081 1.00 96.38 82 ALA A N 1
ATOM 600 C CA . ALA A 1 82 ? -2.224 9.480 20.587 1.00 96.38 82 ALA A CA 1
ATOM 601 C C . ALA A 1 82 ? -3.670 9.276 20.094 1.00 96.38 82 ALA A C 1
ATOM 603 O O . ALA A 1 82 ? -4.616 9.681 20.766 1.00 96.38 82 ALA A O 1
ATOM 604 N N . LEU A 1 83 ? -3.845 8.614 18.948 1.00 96.56 83 LEU A N 1
ATOM 605 C CA . LEU A 1 83 ? -5.145 8.222 18.395 1.00 96.56 83 LEU A CA 1
ATOM 606 C C . LEU A 1 83 ? -5.648 6.868 18.929 1.00 96.56 83 LEU A C 1
ATOM 608 O O . LEU A 1 83 ? -6.711 6.404 18.518 1.00 96.56 83 LEU A O 1
ATOM 612 N N . GLY A 1 84 ? -4.909 6.228 19.840 1.00 95.81 84 GLY A N 1
ATOM 613 C CA . GLY A 1 84 ? -5.262 4.932 20.419 1.00 95.81 84 GLY A CA 1
ATOM 614 C C . GLY A 1 84 ? -4.966 3.738 19.509 1.00 95.81 84 GLY A C 1
ATOM 615 O O . GLY A 1 84 ? -5.562 2.677 19.693 1.00 95.81 84 GLY A O 1
ATOM 616 N N . ALA A 1 85 ? -4.078 3.889 18.521 1.00 95.94 85 ALA A N 1
ATOM 617 C CA . ALA A 1 85 ? -3.678 2.781 17.665 1.00 95.94 85 ALA A CA 1
ATOM 618 C C . ALA A 1 85 ? -2.832 1.759 18.446 1.00 95.94 85 ALA A C 1
ATOM 620 O O . ALA A 1 85 ? -1.839 2.110 19.085 1.00 95.94 85 ALA A O 1
ATOM 621 N N . ALA A 1 86 ? -3.192 0.481 18.358 1.00 93.75 86 ALA A N 1
ATOM 622 C CA . ALA A 1 86 ? -2.452 -0.616 18.966 1.00 93.75 86 ALA A CA 1
ATOM 623 C C . ALA A 1 86 ? -1.374 -1.130 18.002 1.00 93.75 86 ALA A C 1
ATOM 625 O O . ALA A 1 86 ? -1.692 -1.751 16.983 1.00 93.75 86 ALA A O 1
ATOM 626 N N . ALA A 1 87 ? -0.103 -0.881 18.327 1.00 92.00 87 ALA A N 1
ATOM 627 C CA . ALA A 1 87 ? 1.029 -1.353 17.535 1.00 92.00 87 ALA A CA 1
ATOM 628 C C . ALA A 1 87 ? 1.085 -2.890 17.502 1.00 92.00 87 ALA A C 1
ATOM 630 O O . ALA A 1 87 ? 0.969 -3.551 18.530 1.00 92.00 87 ALA A O 1
ATOM 631 N N . GLN A 1 88 ? 1.281 -3.439 16.308 1.00 88.12 88 GLN A N 1
ATOM 632 C CA . GLN A 1 88 ? 1.392 -4.876 16.028 1.00 88.12 88 GLN A CA 1
ATOM 633 C C . GLN A 1 88 ? 2.852 -5.322 15.885 1.00 88.12 88 GLN A C 1
ATOM 635 O O . GLN A 1 88 ? 3.142 -6.510 15.788 1.00 88.12 88 GLN A O 1
ATOM 640 N N . GLY A 1 89 ? 3.769 -4.355 15.904 1.00 80.88 89 GLY A N 1
ATOM 641 C CA . GLY A 1 89 ? 5.195 -4.570 15.757 1.00 80.88 89 GLY A CA 1
ATOM 642 C C . GLY A 1 89 ? 5.686 -4.331 14.328 1.00 80.88 89 GLY A C 1
ATOM 643 O O . GLY A 1 89 ? 4.897 -4.191 13.386 1.00 80.88 89 GLY A O 1
ATOM 644 N N . PRO A 1 90 ? 7.008 -4.224 14.175 1.00 81.94 90 PRO A N 1
ATOM 645 C CA . PRO A 1 90 ? 7.636 -4.034 12.888 1.00 81.94 90 PRO A CA 1
ATOM 646 C C . PRO A 1 90 ? 7.841 -5.360 12.147 1.00 81.94 90 PRO A C 1
ATOM 648 O O . PRO A 1 90 ? 7.997 -6.430 12.735 1.00 81.94 90 PRO A O 1
ATOM 651 N N . CYS A 1 91 ? 7.874 -5.279 10.825 1.00 78.25 91 CYS A N 1
ATOM 652 C CA . CYS A 1 91 ? 8.106 -6.402 9.933 1.00 78.25 91 CYS A CA 1
ATOM 653 C C . CYS A 1 91 ? 8.891 -5.950 8.701 1.00 78.25 91 CYS A C 1
ATOM 655 O O . CYS A 1 91 ? 8.943 -4.762 8.362 1.00 78.25 91 CYS A O 1
ATOM 657 N N . GLN A 1 92 ? 9.494 -6.924 8.031 1.00 78.69 92 GLN A N 1
ATOM 658 C CA . GLN A 1 92 ? 10.138 -6.719 6.747 1.00 78.69 92 GLN A CA 1
ATOM 659 C C . GLN A 1 92 ? 9.257 -7.323 5.650 1.00 78.69 92 GLN A C 1
ATOM 661 O O .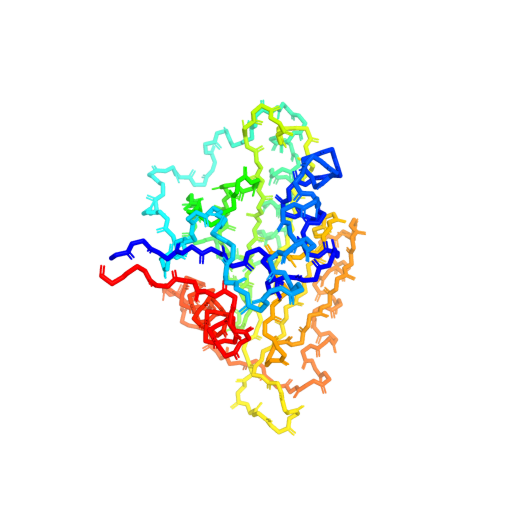 GLN A 1 92 ? 8.652 -8.381 5.815 1.00 78.69 92 GLN A O 1
ATOM 666 N N . LEU A 1 93 ? 9.156 -6.624 4.529 1.00 76.38 93 LEU A N 1
ATOM 667 C CA . LEU A 1 93 ? 8.323 -6.994 3.398 1.00 76.38 93 LEU A CA 1
ATOM 668 C C . LEU A 1 93 ? 9.170 -7.653 2.319 1.00 76.38 93 LEU A C 1
ATOM 670 O O . LEU A 1 93 ? 10.220 -7.134 1.938 1.00 76.38 93 LEU A O 1
ATOM 674 N N . SER A 1 94 ? 8.668 -8.764 1.782 1.00 66.81 94 SER A N 1
ATOM 675 C CA . SER A 1 94 ? 9.289 -9.465 0.650 1.00 66.81 94 SER A CA 1
ATOM 676 C C . SER A 1 94 ? 9.025 -8.763 -0.689 1.00 66.81 94 SER A C 1
ATOM 678 O O . SER A 1 94 ? 9.711 -9.024 -1.674 1.00 66.81 94 SER A O 1
ATOM 680 N N . LEU A 1 95 ? 7.978 -7.930 -0.748 1.00 58.88 95 LEU A N 1
ATOM 681 C CA . LEU A 1 95 ? 7.251 -7.602 -1.981 1.00 58.88 95 LEU A CA 1
ATOM 682 C C . LEU A 1 95 ? 7.783 -6.437 -2.799 1.00 58.88 95 LEU A C 1
ATOM 684 O O . LEU A 1 95 ? 7.526 -6.388 -3.999 1.00 58.88 95 LEU A O 1
ATOM 688 N N . GLU A 1 96 ? 8.492 -5.495 -2.193 1.00 60.44 96 GLU A N 1
ATOM 689 C CA . GLU A 1 96 ? 8.853 -4.266 -2.887 1.00 60.44 96 GLU A CA 1
ATOM 690 C C . GLU A 1 96 ? 10.355 -4.016 -2.770 1.00 60.44 96 GLU A C 1
ATOM 692 O O . GLU A 1 96 ? 10.923 -3.997 -1.680 1.00 60.44 96 GLU A O 1
ATOM 697 N N . ARG A 1 97 ? 11.008 -3.796 -3.923 1.00 56.88 97 ARG A N 1
ATOM 698 C CA . ARG A 1 97 ? 12.415 -3.355 -3.983 1.00 56.88 97 ARG A CA 1
ATOM 699 C C . ARG A 1 97 ? 12.633 -2.015 -3.275 1.00 56.88 97 ARG A C 1
ATOM 701 O O . ARG A 1 97 ? 13.773 -1.677 -2.988 1.00 56.88 97 ARG A O 1
ATOM 708 N N . ARG A 1 98 ? 11.552 -1.264 -3.041 1.00 60.62 98 ARG A N 1
ATOM 709 C CA . ARG A 1 98 ? 11.520 -0.023 -2.274 1.00 60.62 98 ARG A CA 1
ATOM 710 C C . ARG A 1 98 ? 10.520 -0.165 -1.138 1.00 60.62 98 ARG A C 1
ATOM 712 O O . ARG A 1 98 ? 9.485 -0.790 -1.316 1.00 60.62 98 ARG A O 1
ATOM 719 N N . PHE A 1 99 ? 10.803 0.427 0.011 1.00 71.50 99 PHE A N 1
ATOM 720 C CA . PHE A 1 99 ? 9.944 0.354 1.204 1.00 71.50 99 PHE A CA 1
ATOM 721 C C . PHE A 1 99 ? 9.776 -1.062 1.772 1.00 71.50 99 PHE A C 1
ATOM 723 O O . PHE A 1 99 ? 8.661 -1.539 2.020 1.00 71.50 99 PHE A O 1
ATOM 730 N N . SER A 1 100 ? 10.915 -1.727 1.971 1.00 78.81 100 SER A N 1
ATOM 731 C CA . SER A 1 100 ? 11.008 -3.079 2.522 1.00 78.81 100 SER A CA 1
ATOM 732 C C . SER A 1 100 ? 10.680 -3.162 4.010 1.00 78.81 100 SER A C 1
ATOM 734 O O . SER A 1 100 ? 10.622 -4.266 4.541 1.00 78.81 100 SER A O 1
ATOM 736 N N . HIS A 1 101 ? 10.492 -2.039 4.702 1.00 87.38 101 HIS A N 1
ATOM 737 C CA . HIS A 1 101 ? 10.204 -2.029 6.129 1.00 87.38 101 HIS A CA 1
ATOM 738 C C . HIS A 1 101 ? 8.811 -1.479 6.406 1.00 87.38 101 HIS A C 1
ATOM 740 O O . HIS A 1 101 ? 8.347 -0.538 5.751 1.00 87.38 101 HIS A O 1
ATOM 746 N N . ALA A 1 102 ? 8.145 -2.080 7.387 1.00 89.44 102 ALA A N 1
ATOM 747 C CA . ALA A 1 102 ? 6.809 -1.692 7.784 1.00 89.44 102 ALA A CA 1
ATOM 748 C C . ALA A 1 102 ? 6.578 -1.866 9.287 1.00 89.44 102 ALA A C 1
ATOM 750 O O . ALA A 1 102 ? 7.168 -2.727 9.931 1.00 89.44 102 ALA A O 1
ATOM 751 N N . CYS A 1 103 ? 5.673 -1.068 9.844 1.00 91.06 103 CYS A N 1
ATOM 752 C CA . CYS A 1 103 ? 5.158 -1.231 11.196 1.00 91.06 103 CYS A CA 1
ATOM 753 C C . CYS A 1 103 ? 3.634 -1.208 11.155 1.00 91.06 103 CYS A C 1
ATOM 755 O O . CYS A 1 103 ? 3.034 -0.278 10.602 1.00 91.06 103 CYS A O 1
ATOM 757 N N . GLY A 1 104 ? 3.030 -2.258 11.706 1.00 92.44 104 GLY A N 1
ATOM 758 C CA . GLY A 1 104 ? 1.591 -2.450 11.698 1.00 92.44 104 GLY A CA 1
ATOM 759 C C . GLY A 1 104 ? 0.903 -1.853 12.914 1.00 92.44 104 GLY A C 1
ATOM 760 O O . GLY A 1 104 ? 1.444 -1.867 14.019 1.00 92.44 104 GLY A O 1
ATOM 761 N N . TYR A 1 105 ? -0.322 -1.375 12.723 1.00 94.94 105 TYR A N 1
ATOM 762 C CA . TYR A 1 105 ? -1.187 -0.882 13.787 1.00 94.94 105 TYR A CA 1
ATOM 763 C C . TYR A 1 105 ? -2.638 -1.288 13.530 1.00 94.94 105 TYR A C 1
ATOM 765 O O . TYR A 1 105 ? -3.087 -1.368 12.385 1.00 94.94 105 TYR A O 1
ATOM 773 N N . LEU A 1 106 ? -3.387 -1.490 14.609 1.00 96.75 106 LEU A N 1
ATOM 774 C CA . LEU A 1 106 ? -4.845 -1.561 14.583 1.00 96.75 106 LEU A CA 1
ATOM 775 C C . LEU A 1 106 ? -5.412 -0.276 15.179 1.00 96.75 106 LEU A C 1
ATOM 777 O O . LEU A 1 106 ? -5.071 0.084 16.304 1.00 96.75 106 LEU A O 1
ATOM 781 N N . LEU A 1 107 ? -6.263 0.417 14.428 1.00 96.50 107 LEU A N 1
ATOM 782 C CA . LEU A 1 107 ? -6.935 1.634 14.870 1.00 96.50 107 LEU A CA 1
ATOM 783 C C . LEU A 1 107 ? -8.435 1.359 14.984 1.00 96.50 107 LEU A C 1
ATOM 785 O O . LEU A 1 107 ? -9.110 1.089 13.994 1.00 96.50 107 LEU A O 1
ATOM 789 N N . GLY A 1 108 ? -8.968 1.421 16.203 1.00 93.81 108 GLY A N 1
ATOM 790 C CA . GLY A 1 108 ? -10.358 1.037 16.441 1.00 93.81 108 GLY A CA 1
ATOM 791 C C . GLY A 1 108 ? -10.630 -0.440 16.097 1.00 93.81 108 GLY A C 1
ATOM 792 O O . GLY A 1 108 ? -9.720 -1.269 16.155 1.00 93.81 108 GLY A O 1
ATOM 793 N N . PRO A 1 109 ? -11.890 -0.808 15.801 1.00 93.44 109 PRO A N 1
ATOM 794 C CA . PRO A 1 109 ? -12.271 -2.205 15.627 1.00 93.44 109 PRO A CA 1
ATOM 795 C C . PRO A 1 109 ? -12.052 -2.758 14.215 1.00 93.44 109 PRO A C 1
ATOM 797 O O . PRO A 1 109 ? -12.107 -3.971 14.069 1.00 93.44 109 PRO A O 1
ATOM 800 N N . ASP A 1 110 ? -11.886 -1.930 13.184 1.00 96.31 110 ASP A N 1
ATOM 801 C CA . ASP A 1 110 ? -12.028 -2.337 11.775 1.00 96.31 110 ASP A CA 1
ATOM 802 C C . ASP A 1 110 ? -10.947 -1.793 10.827 1.00 96.31 110 ASP A C 1
ATOM 804 O O . ASP A 1 110 ? -10.955 -2.136 9.645 1.00 96.31 110 ASP A O 1
ATOM 808 N N . THR A 1 111 ? -10.005 -0.990 11.331 1.00 97.81 111 THR A N 1
ATOM 809 C CA . THR A 1 111 ? -8.995 -0.326 10.501 1.00 97.81 111 THR A CA 1
ATOM 810 C C . THR A 1 111 ? -7.595 -0.874 10.784 1.00 97.81 111 THR A C 1
ATOM 812 O O . THR A 1 111 ? -7.088 -0.789 11.906 1.00 97.81 111 THR A O 1
ATOM 815 N N . ALA A 1 112 ? -6.940 -1.396 9.748 1.00 97.31 112 ALA A N 1
ATOM 816 C CA . ALA A 1 112 ? -5.528 -1.762 9.760 1.00 97.31 112 ALA A CA 1
ATOM 817 C C . ALA A 1 112 ? -4.694 -0.628 9.151 1.00 97.31 112 ALA A C 1
ATOM 819 O O . ALA A 1 112 ? -4.949 -0.187 8.032 1.00 97.31 112 ALA A O 1
ATOM 820 N N . VAL A 1 113 ? -3.676 -0.164 9.871 1.00 97.19 113 VAL A N 1
ATOM 821 C CA . VAL A 1 113 ? -2.764 0.895 9.420 1.00 97.19 113 VAL A CA 1
ATOM 822 C C . VAL A 1 113 ? -1.359 0.325 9.292 1.00 97.19 113 VAL A C 1
ATOM 824 O O . VAL A 1 113 ? -0.920 -0.449 10.140 1.00 97.19 113 VAL A O 1
ATOM 827 N N . THR A 1 114 ? -0.638 0.726 8.254 1.00 94.44 114 THR A N 1
ATOM 828 C CA . THR A 1 114 ? 0.765 0.362 8.055 1.00 94.44 114 THR A CA 1
ATOM 829 C C . THR A 1 114 ? 1.578 1.611 7.783 1.00 94.44 114 THR A C 1
ATOM 831 O O . THR A 1 114 ? 1.287 2.348 6.844 1.00 94.44 114 THR A O 1
ATOM 834 N N . VAL A 1 115 ? 2.611 1.836 8.592 1.00 94.69 115 VAL A N 1
ATOM 835 C CA . VAL A 1 115 ? 3.662 2.820 8.302 1.00 94.69 115 VAL A CA 1
ATOM 836 C C . VAL A 1 115 ? 4.769 2.104 7.544 1.00 94.69 115 VAL A C 1
ATOM 838 O O . VAL A 1 115 ? 5.212 1.055 8.003 1.00 94.69 115 VAL A O 1
ATOM 841 N N . ARG A 1 116 ? 5.214 2.647 6.410 1.00 92.12 116 ARG A N 1
ATOM 842 C CA . ARG A 1 116 ? 6.232 2.045 5.537 1.00 92.12 116 ARG A CA 1
ATOM 843 C C . ARG A 1 116 ? 7.394 2.997 5.309 1.00 92.12 116 ARG A C 1
ATOM 845 O O . ARG A 1 116 ? 7.188 4.201 5.166 1.00 92.12 116 ARG A O 1
ATOM 852 N N . TRP A 1 117 ? 8.604 2.454 5.259 1.00 91.56 117 TRP A N 1
ATOM 853 C CA . TRP A 1 117 ? 9.823 3.201 4.954 1.00 91.56 117 TRP A CA 1
ATOM 854 C C . TRP A 1 117 ? 10.869 2.292 4.316 1.00 91.56 117 TRP A C 1
ATOM 856 O O . TRP A 1 117 ? 10.738 1.065 4.281 1.00 91.56 117 TRP A O 1
ATOM 866 N N . ASP A 1 118 ? 11.905 2.916 3.775 1.00 87.69 118 ASP A N 1
ATOM 867 C CA . ASP A 1 118 ? 13.007 2.239 3.116 1.00 87.69 118 ASP A CA 1
ATOM 868 C C . ASP A 1 118 ? 14.327 2.650 3.761 1.00 87.69 118 ASP A C 1
ATOM 870 O O . ASP A 1 118 ? 14.563 3.833 3.996 1.00 87.69 118 ASP A O 1
ATOM 874 N N . GLU A 1 119 ? 15.173 1.666 4.040 1.00 86.50 119 GLU A N 1
ATOM 875 C CA . GLU A 1 119 ? 16.515 1.885 4.587 1.00 86.50 119 GLU A CA 1
ATOM 876 C C . GLU A 1 119 ? 17.610 1.548 3.563 1.00 86.50 119 GLU A C 1
ATOM 878 O O . GLU A 1 119 ? 18.799 1.695 3.846 1.00 86.50 119 GLU A O 1
ATOM 883 N N . SER A 1 120 ? 17.228 1.120 2.353 1.00 82.88 120 SER A N 1
ATOM 884 C CA . SER A 1 120 ? 18.162 0.868 1.259 1.00 82.88 120 SER A CA 1
ATOM 885 C C . SER A 1 120 ? 18.860 2.159 0.800 1.00 82.88 120 SER A C 1
ATOM 887 O O . SER A 1 120 ? 18.305 3.254 0.945 1.00 82.88 120 SER A O 1
ATOM 889 N N . PRO A 1 121 ? 20.065 2.070 0.202 1.00 79.38 121 PRO A N 1
ATOM 890 C CA . PRO A 1 121 ? 20.792 3.243 -0.288 1.00 79.38 121 PRO A CA 1
ATOM 891 C C . PRO A 1 121 ? 19.984 4.126 -1.247 1.00 79.38 121 PRO A C 1
ATOM 893 O O . PRO A 1 121 ? 20.099 5.347 -1.175 1.00 79.38 121 PRO A O 1
ATOM 896 N N . ASP A 1 122 ? 19.144 3.517 -2.087 1.00 76.19 122 ASP A N 1
ATOM 897 C CA . ASP A 1 122 ? 18.336 4.217 -3.093 1.00 76.19 122 ASP A CA 1
ATOM 898 C C . ASP A 1 122 ? 17.044 4.820 -2.512 1.00 76.19 122 ASP A C 1
ATOM 900 O O . ASP A 1 122 ? 16.428 5.683 -3.139 1.00 76.19 122 ASP A O 1
ATOM 904 N N . GLY A 1 123 ? 16.603 4.348 -1.340 1.00 77.75 123 GLY A N 1
ATOM 905 C CA . GLY A 1 123 ? 15.318 4.708 -0.733 1.00 77.75 123 GLY A CA 1
ATOM 906 C C . GLY A 1 123 ? 15.409 5.469 0.591 1.00 77.75 123 GLY A C 1
ATOM 907 O O . GLY A 1 123 ? 14.408 6.035 1.023 1.00 77.75 123 GLY A O 1
ATOM 908 N N . ARG A 1 124 ? 16.585 5.537 1.227 1.00 81.25 124 ARG A N 1
ATOM 909 C CA . ARG A 1 124 ? 16.774 6.117 2.574 1.00 81.25 124 ARG A CA 1
ATOM 910 C C . ARG A 1 124 ? 16.389 7.593 2.729 1.00 81.25 124 ARG A C 1
ATOM 912 O O . ARG A 1 124 ? 16.151 8.043 3.849 1.00 81.25 124 ARG A O 1
ATOM 919 N N . ASP A 1 125 ? 16.346 8.336 1.625 1.00 85.31 125 ASP A N 1
ATOM 920 C CA . ASP A 1 125 ? 15.956 9.752 1.604 1.00 85.31 125 ASP A CA 1
ATOM 921 C C . ASP A 1 125 ? 14.450 9.943 1.347 1.00 85.31 125 ASP A C 1
ATOM 923 O O . ASP A 1 125 ? 13.923 11.045 1.507 1.00 85.31 125 ASP A O 1
ATOM 927 N N . ALA A 1 126 ? 13.731 8.877 0.974 1.00 86.12 126 ALA A N 1
ATOM 928 C CA . ALA A 1 126 ? 12.289 8.931 0.791 1.00 86.12 126 ALA A CA 1
ATOM 929 C C . ALA A 1 126 ? 11.579 9.047 2.155 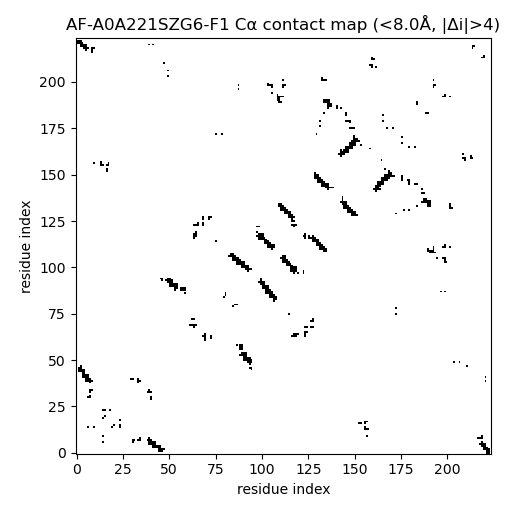1.00 86.12 126 ALA A C 1
ATOM 931 O O . ALA A 1 126 ? 11.913 8.313 3.099 1.00 86.12 126 ALA A O 1
ATOM 932 N N . PRO A 1 127 ? 10.579 9.941 2.283 1.00 89.94 127 PRO A N 1
ATOM 933 C CA . PRO A 1 127 ? 9.824 10.060 3.519 1.00 89.94 127 PRO A CA 1
ATOM 934 C C . PRO A 1 127 ? 9.023 8.775 3.781 1.00 89.94 127 PRO A C 1
ATOM 936 O O . PRO A 1 127 ? 8.549 8.142 2.830 1.00 89.94 127 PRO A O 1
ATOM 939 N N . PRO A 1 128 ? 8.830 8.396 5.058 1.00 93.69 128 PRO A N 1
ATOM 940 C CA . PRO A 1 128 ? 7.903 7.331 5.392 1.00 93.69 128 PRO A CA 1
ATOM 941 C C . PRO A 1 128 ? 6.486 7.712 4.954 1.00 93.69 128 PRO A C 1
ATOM 943 O O . PRO A 1 128 ? 6.114 8.888 4.947 1.00 93.69 128 PRO A O 1
ATOM 946 N N . PHE A 1 129 ? 5.679 6.713 4.624 1.00 94.75 129 PHE A N 1
ATOM 947 C CA . PHE A 1 129 ? 4.279 6.904 4.256 1.00 94.75 129 PHE A CA 1
ATOM 948 C C . PHE A 1 129 ? 3.375 5.935 5.016 1.00 94.75 129 PHE A C 1
ATOM 950 O O . PHE A 1 129 ? 3.835 5.008 5.682 1.00 94.75 129 PHE A O 1
ATOM 957 N N . VAL A 1 130 ? 2.073 6.177 4.936 1.00 96.56 130 VAL A N 1
ATOM 958 C CA . VAL A 1 130 ? 1.029 5.443 5.637 1.00 96.56 130 VAL A CA 1
ATOM 959 C C . VAL A 1 130 ? 0.027 4.879 4.639 1.00 96.56 130 VAL A C 1
ATOM 961 O O . VAL A 1 130 ? -0.412 5.557 3.707 1.00 96.56 130 VAL A O 1
ATOM 964 N N . GLU A 1 131 ? -0.359 3.630 4.865 1.00 96.00 131 GLU A N 1
ATOM 965 C CA . GLU A 1 131 ? -1.456 2.960 4.180 1.00 96.00 131 GLU A CA 1
ATOM 966 C C . GLU A 1 131 ? -2.513 2.543 5.209 1.00 96.00 131 GLU A C 1
ATOM 968 O O . GLU A 1 131 ? -2.187 2.034 6.281 1.00 96.00 131 GLU A O 1
ATOM 973 N N . VAL A 1 132 ? -3.782 2.786 4.896 1.00 98.12 132 VAL A N 1
ATOM 974 C CA . VAL A 1 132 ? -4.928 2.562 5.782 1.00 98.12 132 VAL A CA 1
ATOM 975 C C . VAL A 1 132 ? -5.925 1.671 5.056 1.00 98.12 132 VAL A C 1
ATOM 977 O O . VAL A 1 132 ? -6.417 2.043 3.990 1.00 98.12 132 VAL A O 1
ATOM 980 N N . LEU A 1 133 ? -6.218 0.506 5.623 1.00 97.69 133 LEU A N 1
ATOM 981 C CA . LEU A 1 133 ? -7.035 -0.541 5.023 1.00 97.69 133 LEU A CA 1
ATOM 982 C C . LEU A 1 133 ? -8.206 -0.898 5.938 1.00 97.69 133 LEU A C 1
ATOM 984 O O . LEU A 1 133 ? -8.008 -1.218 7.109 1.00 97.69 133 LEU A O 1
ATOM 988 N N . SER A 1 134 ? -9.406 -0.930 5.364 1.00 97.75 134 SER A N 1
ATOM 989 C CA . SER A 1 134 ? -10.595 -1.486 6.011 1.00 97.75 134 SER A CA 1
ATOM 990 C C . SER A 1 134 ? -11.319 -2.409 5.039 1.00 97.75 134 SER A C 1
ATOM 992 O O . SER A 1 134 ? -11.568 -2.043 3.889 1.00 97.75 134 SER A O 1
ATOM 994 N N . TRP A 1 135 ? -11.679 -3.605 5.499 1.00 97.19 135 TRP A N 1
ATOM 995 C CA . TRP A 1 135 ? -12.544 -4.520 4.749 1.00 97.19 135 TRP A CA 1
ATOM 996 C C . TRP A 1 135 ? -14.002 -4.201 5.037 1.00 97.19 135 TRP A C 1
ATOM 998 O O . TRP A 1 135 ? -14.331 -3.820 6.153 1.00 97.19 135 TRP A O 1
ATOM 1008 N N . LEU A 1 136 ? -14.883 -4.365 4.059 1.00 95.56 136 LEU A N 1
ATOM 1009 C CA . LEU A 1 136 ? -16.313 -4.142 4.223 1.00 95.56 136 LEU A CA 1
ATOM 1010 C C . LEU A 1 136 ? -17.000 -5.414 4.724 1.00 95.56 136 LEU A C 1
ATOM 1012 O O . LEU A 1 136 ? -16.588 -6.537 4.427 1.00 95.56 136 LEU A O 1
ATOM 1016 N N . ARG A 1 137 ? -18.064 -5.229 5.509 1.00 92.38 137 ARG A N 1
ATOM 1017 C CA . ARG A 1 137 ? -18.931 -6.328 5.963 1.00 92.38 137 ARG A CA 1
ATOM 1018 C C . ARG A 1 137 ? -19.907 -6.804 4.880 1.00 92.38 137 ARG A C 1
ATOM 1020 O O . ARG A 1 137 ? -20.366 -7.938 4.946 1.00 92.38 137 ARG A O 1
ATOM 1027 N N . ASP A 1 138 ? -20.238 -5.917 3.953 1.00 84.44 138 ASP A N 1
ATOM 1028 C CA . ASP A 1 138 ? -21.212 -6.085 2.875 1.00 84.44 138 ASP A CA 1
ATOM 1029 C C . ASP A 1 138 ? -20.551 -5.620 1.568 1.00 84.44 138 ASP A C 1
ATOM 1031 O O . ASP A 1 138 ? -19.828 -4.621 1.573 1.00 84.44 138 ASP A O 1
ATOM 1035 N N . ASP A 1 139 ? -20.765 -6.360 0.483 1.00 70.81 139 ASP A N 1
ATOM 1036 C CA . ASP A 1 139 ? -20.232 -6.110 -0.856 1.00 70.81 139 ASP A CA 1
ATOM 1037 C C . ASP A 1 139 ? -21.232 -5.395 -1.784 1.00 70.81 139 ASP A C 1
ATOM 1039 O O . ASP A 1 139 ? -20.981 -5.268 -2.982 1.00 70.81 139 ASP A O 1
ATOM 1043 N N . ALA A 1 140 ? -22.322 -4.835 -1.245 1.00 71.62 140 ALA A N 1
ATOM 1044 C CA . ALA A 1 140 ? -23.364 -4.130 -1.999 1.00 71.62 140 ALA A CA 1
ATOM 1045 C C . ALA A 1 140 ? -22.860 -3.012 -2.937 1.00 71.62 140 ALA A C 1
ATOM 1047 O O . ALA A 1 140 ? -23.565 -2.621 -3.867 1.00 71.62 140 ALA A O 1
ATOM 1048 N N . SER A 1 141 ? -21.652 -2.483 -2.711 1.00 75.38 141 SER A N 1
ATOM 1049 C CA . SER A 1 141 ? -21.035 -1.447 -3.552 1.00 75.38 141 SER A CA 1
ATOM 1050 C C . SER A 1 141 ? -20.132 -1.984 -4.674 1.00 75.38 141 SER A C 1
ATOM 1052 O O . SER A 1 141 ? -19.550 -1.189 -5.410 1.00 75.38 141 SER A O 1
ATOM 1054 N N . GLY A 1 142 ? -20.003 -3.307 -4.820 1.00 85.31 142 GLY A N 1
ATOM 1055 C CA . GLY A 1 142 ? -19.135 -3.946 -5.816 1.00 85.31 142 GLY A CA 1
ATOM 1056 C C . GLY A 1 142 ? -17.642 -3.920 -5.468 1.00 85.31 142 GLY A C 1
ATOM 1057 O O . GLY A 1 142 ? -16.825 -4.370 -6.266 1.00 85.31 142 GLY A O 1
ATOM 1058 N N . VAL A 1 143 ? -17.283 -3.417 -4.283 1.00 92.38 143 VAL A N 1
ATOM 1059 C CA . VAL A 1 143 ? -15.934 -3.496 -3.708 1.00 92.38 143 VAL A CA 1
ATOM 1060 C C . VAL A 1 143 ? -15.988 -4.232 -2.374 1.00 92.38 143 VAL A C 1
ATOM 1062 O O . VAL A 1 143 ? -16.981 -4.178 -1.655 1.00 92.38 143 VAL A O 1
ATOM 1065 N N . GLU A 1 144 ? -14.904 -4.918 -2.032 1.00 94.81 144 GLU A N 1
ATOM 1066 C CA . GLU A 1 144 ? -14.750 -5.669 -0.787 1.00 94.81 144 GLU A CA 1
ATOM 1067 C C . GLU A 1 144 ? -14.047 -4.859 0.308 1.00 94.81 144 GLU A C 1
ATOM 1069 O O . GLU A 1 144 ? -14.163 -5.189 1.487 1.00 94.81 144 GLU A O 1
ATOM 1074 N N . GLY A 1 145 ? -13.287 -3.825 -0.056 1.00 95.75 145 GLY A N 1
ATOM 1075 C CA . GLY A 1 145 ? -12.476 -3.056 0.884 1.00 95.75 145 GLY A CA 1
ATOM 1076 C C . GLY A 1 145 ? -12.096 -1.677 0.365 1.00 95.75 145 GLY A C 1
ATOM 1077 O O . GLY A 1 145 ? -12.250 -1.366 -0.816 1.00 95.75 145 GLY A O 1
ATOM 1078 N N . VAL A 1 146 ? -11.584 -0.851 1.271 1.00 96.19 146 VAL A N 1
ATOM 1079 C CA . VAL A 1 146 ? -11.069 0.491 0.989 1.00 96.19 146 VAL A CA 1
ATOM 1080 C C . VAL A 1 146 ? -9.611 0.585 1.422 1.00 96.19 146 VAL A C 1
ATOM 1082 O O . VAL A 1 146 ? -9.261 0.189 2.534 1.00 96.19 146 VAL A O 1
ATOM 1085 N N . LEU A 1 147 ? -8.768 1.141 0.558 1.00 97.06 147 LEU A N 1
ATOM 1086 C CA . LEU A 1 147 ? -7.358 1.412 0.818 1.00 97.06 147 LEU A CA 1
ATOM 1087 C C . LEU A 1 147 ? -7.096 2.902 0.609 1.00 97.06 147 LEU A C 1
ATOM 1089 O O . LEU A 1 147 ? -7.269 3.416 -0.491 1.00 97.06 147 LEU A O 1
ATOM 1093 N N . THR A 1 148 ? -6.632 3.598 1.639 1.00 97.75 148 THR A N 1
ATOM 1094 C CA . THR A 1 148 ? -6.224 5.004 1.537 1.00 97.75 148 THR A CA 1
ATOM 1095 C C . THR A 1 148 ? -4.732 5.118 1.807 1.00 97.75 148 THR A C 1
ATOM 1097 O O . THR A 1 148 ? -4.235 4.521 2.755 1.00 97.75 148 THR A O 1
ATOM 1100 N N . THR A 1 149 ? -3.998 5.875 0.995 1.00 96.69 149 THR A N 1
ATOM 1101 C CA . THR A 1 149 ? -2.535 5.963 1.119 1.00 96.69 149 THR A CA 1
ATOM 1102 C C . THR A 1 149 ? -1.993 7.333 0.730 1.00 96.69 149 THR A C 1
ATOM 1104 O O . THR A 1 149 ? -2.484 7.946 -0.221 1.00 96.69 149 THR A O 1
ATOM 1107 N N . ASN A 1 150 ? -0.967 7.803 1.447 1.00 96.31 150 ASN A N 1
ATOM 1108 C CA . ASN A 1 150 ? -0.211 9.017 1.110 1.00 96.31 150 ASN A CA 1
ATOM 1109 C C . ASN A 1 150 ? 1.148 8.735 0.449 1.00 96.31 150 ASN A C 1
ATOM 1111 O O . ASN A 1 150 ? 1.986 9.637 0.362 1.00 96.31 150 ASN A O 1
ATOM 1115 N N . ARG A 1 151 ? 1.362 7.503 -0.033 1.00 91.56 151 ARG A N 1
ATOM 1116 C CA . ARG A 1 151 ? 2.567 7.107 -0.778 1.00 91.56 151 ARG A CA 1
ATOM 1117 C C . ARG A 1 151 ? 2.890 8.085 -1.923 1.00 91.56 151 ARG A C 1
ATOM 1119 O O . ARG A 1 151 ? 1.959 8.586 -2.549 1.00 91.56 151 ARG A O 1
ATOM 1126 N N . PRO A 1 152 ? 4.167 8.339 -2.267 1.00 87.25 152 PRO A N 1
ATOM 1127 C CA . PRO A 1 152 ? 4.518 9.318 -3.306 1.00 87.25 152 PRO A CA 1
ATOM 1128 C C . PRO A 1 152 ? 4.005 8.985 -4.717 1.00 87.25 152 PRO A C 1
ATOM 1130 O O . PRO A 1 152 ? 3.575 9.870 -5.448 1.00 87.25 152 PRO A O 1
ATOM 1133 N N . ALA A 1 153 ? 4.017 7.708 -5.098 1.00 84.12 153 ALA A N 1
ATOM 1134 C CA . ALA A 1 153 ? 3.569 7.216 -6.405 1.00 84.12 153 ALA A CA 1
ATOM 1135 C C . ALA A 1 153 ? 2.640 6.021 -6.208 1.00 84.12 153 ALA A C 1
ATOM 1137 O O . ALA A 1 153 ? 2.804 5.332 -5.212 1.00 84.12 153 ALA A O 1
ATOM 1138 N N . LEU A 1 154 ? 1.703 5.744 -7.117 1.00 80.62 154 LEU A N 1
ATOM 1139 C CA . LEU A 1 154 ? 0.741 4.635 -6.987 1.00 80.62 154 LEU A CA 1
ATOM 1140 C C . LEU A 1 154 ? 1.408 3.248 -6.839 1.00 80.62 154 LEU A C 1
ATOM 1142 O O . LEU A 1 154 ? 2.549 3.069 -7.275 1.00 80.62 154 LEU A O 1
ATOM 1146 N N . PRO A 1 155 ? 0.728 2.261 -6.220 1.00 78.94 155 PRO A N 1
ATOM 1147 C CA . PRO A 1 155 ? 1.186 0.872 -6.212 1.00 78.94 155 PRO A CA 1
ATOM 1148 C C . PRO A 1 155 ? 1.287 0.323 -7.633 1.00 78.94 155 PRO A C 1
ATOM 1150 O O . PRO A 1 155 ? 0.368 0.503 -8.430 1.00 78.94 155 PRO A O 1
ATOM 1153 N N . SER A 1 156 ? 2.410 -0.334 -7.931 1.00 81.56 156 SER A N 1
ATOM 1154 C CA . SER A 1 156 ? 2.627 -1.067 -9.178 1.00 81.56 156 SER A CA 1
ATOM 1155 C C . SER A 1 156 ? 3.046 -2.506 -8.849 1.00 81.56 156 SER A C 1
ATOM 1157 O O . SER A 1 156 ? 4.017 -2.678 -8.105 1.00 81.56 156 SER A O 1
ATOM 1159 N N . PRO A 1 157 ? 2.350 -3.529 -9.379 1.00 85.31 157 PRO A N 1
ATOM 1160 C CA . PRO A 1 157 ? 1.183 -3.426 -10.264 1.00 85.31 157 PRO A CA 1
ATOM 1161 C C . PRO A 1 157 ? -0.052 -2.822 -9.573 1.00 85.31 157 PRO A C 1
ATOM 1163 O O . PRO A 1 157 ? -0.147 -2.818 -8.343 1.00 85.31 157 PRO A O 1
ATOM 1166 N N . VAL A 1 158 ? -0.997 -2.302 -10.365 1.00 86.44 158 VAL A N 1
ATOM 1167 C CA . VAL A 1 158 ? -2.208 -1.662 -9.821 1.00 86.44 158 VAL A CA 1
ATOM 1168 C C . VAL A 1 158 ? -3.003 -2.679 -8.982 1.00 86.44 158 VAL A C 1
ATOM 1170 O O . VAL A 1 158 ? -3.148 -3.829 -9.424 1.00 86.44 158 VAL A O 1
ATOM 1173 N N . PRO A 1 159 ? -3.512 -2.295 -7.791 1.00 85.25 159 PRO A N 1
ATOM 1174 C CA . PRO A 1 159 ? -4.335 -3.173 -6.961 1.00 85.25 159 PRO A CA 1
ATOM 1175 C C . PRO A 1 159 ? -5.602 -3.654 -7.677 1.00 85.25 159 PRO A C 1
ATOM 1177 O O . PRO A 1 159 ? -6.029 -3.072 -8.674 1.00 85.25 159 PRO A O 1
ATOM 1180 N N . THR A 1 160 ? -6.219 -4.710 -7.150 1.00 90.56 160 THR A N 1
ATOM 1181 C CA . THR A 1 160 ? -7.495 -5.214 -7.670 1.00 90.56 160 THR A CA 1
ATOM 1182 C C . THR A 1 160 ? -8.587 -4.140 -7.671 1.00 90.56 160 THR A C 1
ATOM 1184 O O . THR A 1 160 ? -8.717 -3.338 -6.749 1.00 90.56 160 THR A O 1
ATOM 1187 N N . GLU A 1 161 ? -9.436 -4.202 -8.691 1.00 89.06 161 GLU A N 1
ATOM 1188 C CA . GLU A 1 161 ? -10.705 -3.495 -8.830 1.00 89.06 161 GLU A CA 1
ATOM 1189 C C . GLU A 1 161 ? -11.672 -3.719 -7.655 1.00 89.06 161 GLU A C 1
ATOM 1191 O O . GLU A 1 161 ? -12.539 -2.886 -7.407 1.00 89.06 161 GLU A O 1
ATOM 1196 N N . LEU A 1 162 ? -11.502 -4.815 -6.904 1.00 92.06 162 LEU A N 1
ATOM 1197 C CA . LEU A 1 162 ? -12.311 -5.146 -5.729 1.00 92.06 162 LEU A CA 1
ATOM 1198 C C . LEU A 1 162 ? -11.955 -4.303 -4.498 1.00 92.06 162 LEU A C 1
ATOM 1200 O O . LEU A 1 162 ? -12.616 -4.419 -3.468 1.00 92.06 162 LEU A O 1
ATOM 1204 N N . VAL A 1 163 ? -10.911 -3.476 -4.561 1.00 93.62 163 VAL A N 1
ATOM 1205 C CA . VAL A 1 163 ? -10.523 -2.576 -3.475 1.00 93.62 163 VAL A CA 1
ATOM 1206 C C . VAL A 1 163 ? -10.557 -1.149 -3.992 1.00 93.62 163 VAL A C 1
ATOM 1208 O O . VAL A 1 163 ? -9.815 -0.778 -4.898 1.00 93.62 163 VAL A O 1
ATOM 1211 N N . ALA A 1 164 ? -11.408 -0.321 -3.392 1.00 94.38 164 ALA A N 1
ATOM 1212 C CA . ALA A 1 164 ? -11.453 1.093 -3.721 1.00 94.38 164 ALA A CA 1
ATOM 1213 C C . ALA A 1 164 ? -10.209 1.789 -3.147 1.00 94.38 164 ALA A C 1
ATOM 1215 O O . ALA A 1 164 ? -10.004 1.826 -1.931 1.00 94.38 164 ALA A O 1
ATOM 1216 N N . VAL A 1 165 ? -9.356 2.312 -4.032 1.00 95.00 165 VAL A N 1
ATOM 1217 C CA . VAL A 1 165 ? -8.101 2.970 -3.653 1.00 95.00 165 VAL A CA 1
ATOM 1218 C C . VAL A 1 165 ? -8.262 4.486 -3.690 1.00 95.00 165 VAL A C 1
ATOM 1220 O O . VAL A 1 165 ? -8.623 5.063 -4.716 1.00 95.00 165 VAL A O 1
ATOM 1223 N N . ARG A 1 166 ? -7.910 5.150 -2.589 1.00 96.06 166 ARG A N 1
ATOM 1224 C CA . ARG A 1 166 ? -7.811 6.606 -2.490 1.00 96.06 166 ARG A CA 1
ATOM 1225 C C . ARG A 1 166 ? -6.361 7.025 -2.252 1.00 96.06 166 ARG A C 1
ATOM 1227 O O . ARG A 1 166 ? -5.811 6.836 -1.169 1.00 96.06 166 ARG A O 1
ATOM 1234 N N . HIS A 1 167 ? -5.752 7.626 -3.268 1.00 95.50 167 HIS A N 1
ATOM 1235 C CA . HIS A 1 167 ? -4.368 8.100 -3.233 1.00 95.50 167 HIS A CA 1
ATOM 1236 C C . HIS A 1 167 ? -4.311 9.605 -2.937 1.00 95.50 167 HIS A C 1
ATOM 1238 O O . HIS A 1 167 ? -4.936 10.398 -3.636 1.00 95.50 167 HIS A O 1
ATOM 1244 N N . LEU A 1 168 ? -3.598 9.985 -1.874 1.00 96.38 168 LEU A N 1
ATOM 1245 C CA . LEU A 1 168 ? -3.462 11.359 -1.376 1.00 96.38 168 LEU A CA 1
ATOM 1246 C C . LEU A 1 168 ? -1.981 11.665 -1.089 1.00 96.38 168 LEU A C 1
ATOM 1248 O O . LEU A 1 168 ? -1.582 11.718 0.077 1.00 96.38 168 LEU A O 1
ATOM 1252 N N . PRO A 1 169 ? -1.135 11.783 -2.127 1.00 94.62 169 PRO A N 1
ATOM 1253 C CA . PRO A 1 169 ? 0.310 11.901 -1.956 1.00 94.62 169 PRO A CA 1
ATOM 1254 C C . PRO A 1 169 ? 0.670 13.100 -1.072 1.00 94.62 169 PRO A C 1
ATOM 1256 O O . PRO A 1 169 ? 0.204 14.214 -1.301 1.00 94.62 169 PRO A O 1
ATOM 1259 N N . GLY A 1 170 ? 1.496 12.861 -0.051 1.00 92.00 170 GLY A N 1
ATOM 1260 C CA . GLY A 1 170 ? 1.959 13.903 0.872 1.00 92.00 170 GLY A CA 1
ATOM 1261 C C . GLY A 1 170 ? 0.938 14.369 1.919 1.00 92.00 170 GLY A C 1
ATOM 1262 O O . GLY A 1 170 ? 1.293 15.196 2.757 1.00 92.00 170 GLY A O 1
ATOM 1263 N N . ALA A 1 171 ? -0.292 13.839 1.922 1.00 96.62 171 ALA A N 1
ATOM 1264 C CA . ALA A 1 171 ? -1.281 14.162 2.949 1.00 96.62 171 ALA A CA 1
ATOM 1265 C C . ALA A 1 171 ? -0.772 13.792 4.349 1.00 96.62 171 ALA A C 1
ATOM 1267 O O . ALA A 1 171 ? -0.179 12.725 4.559 1.00 96.62 171 ALA A O 1
ATOM 1268 N N . ALA A 1 172 ? -1.035 14.663 5.323 1.00 96.06 172 ALA A N 1
ATOM 1269 C CA . ALA A 1 172 ? -0.698 14.403 6.717 1.00 96.06 172 ALA A CA 1
ATOM 1270 C C . ALA A 1 172 ? -1.587 13.289 7.298 1.00 96.06 172 ALA A C 1
ATOM 1272 O O . ALA A 1 172 ? -2.709 13.069 6.840 1.00 96.06 172 ALA A O 1
ATOM 1273 N N . LEU A 1 173 ? -1.122 12.609 8.353 1.00 96.94 173 LEU A N 1
ATOM 1274 C CA . LEU A 1 173 ? -1.857 11.492 8.963 1.00 96.94 173 LEU A CA 1
ATOM 1275 C C . LEU A 1 173 ? -3.320 11.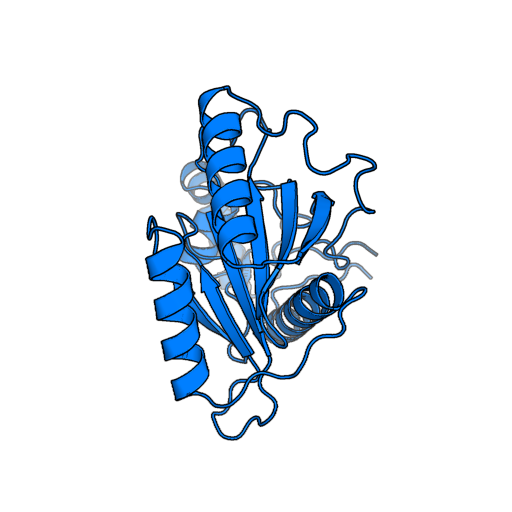836 9.337 1.00 96.94 173 LEU A C 1
ATOM 1277 O O . LEU A 1 173 ? -4.197 11.043 8.994 1.00 96.94 173 LEU A O 1
ATOM 1281 N N . PRO A 1 174 ? -3.642 12.989 9.965 1.00 97.19 174 PRO A N 1
ATOM 1282 C CA . PRO A 1 174 ? -5.033 13.322 10.288 1.00 97.19 174 PRO A CA 1
ATOM 1283 C C . PRO A 1 174 ? -5.925 13.463 9.048 1.00 97.19 174 PRO A C 1
ATOM 1285 O O . PRO A 1 174 ? -7.054 12.976 9.038 1.00 97.19 174 PRO A O 1
ATOM 1288 N N . GLU A 1 175 ? -5.406 14.084 7.986 1.00 97.81 175 GLU A N 1
ATOM 1289 C CA . GLU A 1 175 ? -6.110 14.226 6.708 1.00 97.81 175 GLU A CA 1
ATOM 1290 C C . GLU A 1 175 ? -6.342 12.859 6.058 1.00 97.81 175 GLU A C 1
ATOM 1292 O O . GLU A 1 175 ? -7.441 12.572 5.582 1.00 97.81 175 GLU A O 1
ATOM 1297 N N . LEU A 1 176 ? -5.329 11.990 6.093 1.00 98.06 176 LEU A N 1
ATOM 1298 C CA . LEU A 1 176 ? -5.401 10.642 5.545 1.00 98.06 176 LEU A CA 1
ATOM 1299 C C . LEU A 1 176 ? -6.478 9.799 6.240 1.00 98.06 176 LEU A C 1
ATOM 1301 O O . LEU A 1 176 ? -7.267 9.128 5.572 1.00 98.06 176 LEU A O 1
ATOM 1305 N N . LEU A 1 177 ? -6.528 9.849 7.573 1.00 98.06 177 LEU A N 1
ATOM 1306 C CA . LEU A 1 177 ? -7.498 9.102 8.375 1.00 98.06 177 LEU A CA 1
ATOM 1307 C C . LEU A 1 177 ? -8.921 9.626 8.183 1.00 98.06 177 LEU A C 1
ATOM 1309 O O . LEU A 1 177 ? -9.844 8.830 8.007 1.00 98.06 177 LEU A O 1
ATOM 1313 N N . GLU A 1 178 ? -9.110 10.945 8.140 1.00 98.12 178 GLU A N 1
ATOM 1314 C CA . GLU A 1 178 ? -10.422 11.531 7.855 1.00 98.12 178 GLU A CA 1
ATOM 1315 C C . GLU A 1 178 ? -10.892 11.173 6.439 1.00 98.12 178 GLU A C 1
ATOM 1317 O O . GLU A 1 178 ? -12.030 10.742 6.226 1.00 98.12 178 GLU A O 1
ATOM 1322 N N . ALA A 1 179 ? -9.994 11.258 5.458 1.00 98.25 179 ALA A N 1
ATOM 1323 C CA . ALA A 1 179 ? -10.273 10.840 4.097 1.00 98.25 179 ALA A CA 1
ATOM 1324 C C . ALA A 1 179 ? -10.629 9.350 3.998 1.00 98.25 179 ALA A C 1
ATOM 1326 O O . ALA A 1 179 ? -11.518 9.000 3.214 1.00 98.25 179 ALA A O 1
ATOM 1327 N N . HIS A 1 180 ? -9.964 8.488 4.773 1.00 98.38 180 HIS A N 1
ATOM 1328 C CA . HIS A 1 180 ? -10.276 7.064 4.856 1.00 98.38 180 HIS A CA 1
ATOM 1329 C C . HIS A 1 180 ? -11.651 6.824 5.474 1.00 98.38 180 HIS A C 1
ATOM 1331 O O . HIS A 1 180 ? -12.459 6.117 4.881 1.00 98.38 180 HIS A O 1
ATOM 1337 N N . ARG A 1 181 ? -11.969 7.476 6.597 1.00 97.38 181 ARG A N 1
ATOM 1338 C CA . ARG A 1 181 ? -13.277 7.377 7.257 1.00 97.38 181 ARG A CA 1
ATOM 1339 C C . ARG A 1 181 ? -14.420 7.772 6.321 1.00 97.38 181 ARG A C 1
ATOM 1341 O O . ARG A 1 181 ? -15.418 7.061 6.224 1.00 97.38 181 ARG A O 1
ATOM 1348 N N . LEU A 1 182 ? -14.263 8.881 5.597 1.00 97.31 182 LEU A N 1
ATOM 1349 C CA . LEU A 1 182 ? -15.235 9.328 4.596 1.00 97.31 182 LEU A CA 1
ATOM 1350 C C . LEU A 1 182 ? -15.334 8.358 3.414 1.00 97.31 182 LEU A C 1
ATOM 1352 O O . LEU A 1 182 ? -16.418 8.176 2.865 1.00 97.31 182 LEU A O 1
ATOM 1356 N N . HIS A 1 183 ? -14.221 7.745 3.005 1.00 95.69 183 HIS A N 1
ATOM 1357 C CA . HIS A 1 183 ? -14.218 6.762 1.927 1.00 95.69 183 HIS A CA 1
ATOM 1358 C C . HIS A 1 183 ? -14.935 5.475 2.344 1.00 95.69 183 HIS A C 1
ATOM 1360 O O . HIS A 1 183 ? -15.826 5.029 1.628 1.00 95.69 183 HIS A O 1
ATOM 1366 N N . LEU A 1 184 ? -14.630 4.953 3.534 1.00 95.25 184 LEU A N 1
ATOM 1367 C CA . LEU A 1 184 ? -15.292 3.798 4.134 1.00 95.25 184 LEU A CA 1
ATOM 1368 C C . LEU A 1 184 ? -16.805 4.020 4.234 1.00 95.25 184 LEU A C 1
ATOM 1370 O O . LEU A 1 184 ? -17.574 3.213 3.722 1.00 95.25 184 LEU A O 1
ATOM 1374 N N . ALA A 1 185 ? -17.231 5.158 4.793 1.00 94.44 185 ALA A N 1
ATOM 1375 C CA . ALA A 1 185 ? -18.646 5.487 4.974 1.00 94.44 185 ALA A CA 1
ATOM 1376 C C . ALA A 1 185 ? -19.445 5.571 3.660 1.00 94.44 185 ALA A C 1
ATOM 1378 O O . ALA A 1 185 ? -20.657 5.367 3.675 1.00 94.44 185 ALA A O 1
ATOM 1379 N N . ARG A 1 186 ? -18.790 5.864 2.525 1.00 93.62 186 ARG A N 1
ATOM 1380 C CA . ARG A 1 186 ? -19.433 5.856 1.198 1.00 93.62 186 ARG A CA 1
ATOM 1381 C C . ARG A 1 186 ? -19.715 4.447 0.684 1.00 93.62 186 ARG A C 1
ATOM 1383 O O . ARG A 1 186 ? -20.668 4.280 -0.067 1.00 93.62 186 ARG A O 1
ATOM 1390 N N . HIS A 1 187 ? -18.896 3.466 1.061 1.00 92.81 187 HIS A N 1
ATOM 1391 C CA . HIS A 1 187 ? -19.012 2.089 0.578 1.00 92.81 187 HIS A CA 1
ATOM 1392 C C . HIS A 1 187 ? -19.735 1.161 1.557 1.00 92.81 187 HIS A C 1
ATOM 1394 O O . HIS A 1 187 ? -20.355 0.193 1.126 1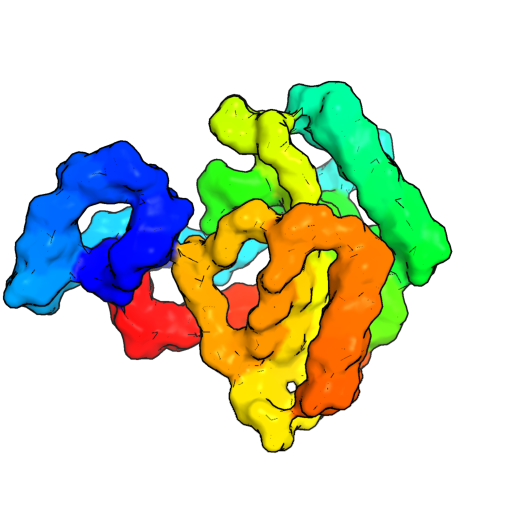.00 92.81 187 HIS A O 1
ATOM 1400 N N . GLY A 1 188 ? -19.690 1.448 2.860 1.00 92.56 188 GLY A N 1
ATOM 1401 C CA . GLY A 1 188 ? -20.414 0.672 3.857 1.00 92.56 188 GLY A CA 1
ATOM 1402 C C . GLY A 1 188 ? -19.808 0.754 5.253 1.00 92.56 188 GLY A C 1
ATOM 1403 O O . GLY A 1 188 ? -19.352 1.803 5.707 1.00 92.56 188 GLY A O 1
ATOM 1404 N N . ARG A 1 189 ? -19.853 -0.375 5.966 1.00 93.25 189 ARG A N 1
ATOM 1405 C CA . ARG A 1 189 ? -19.309 -0.518 7.322 1.00 93.25 189 ARG A CA 1
ATOM 1406 C C . ARG A 1 189 ? -18.104 -1.442 7.313 1.00 93.25 189 ARG A C 1
ATOM 1408 O O . ARG A 1 189 ? -18.130 -2.470 6.632 1.00 93.25 189 ARG A O 1
ATOM 1415 N N . GLY A 1 190 ? -17.107 -1.100 8.122 1.00 95.06 190 GLY A N 1
ATOM 1416 C CA . GLY A 1 190 ? -15.927 -1.925 8.312 1.00 95.06 190 GLY A CA 1
ATOM 1417 C C . GLY A 1 190 ? -16.249 -3.265 8.975 1.00 95.06 190 GLY A C 1
ATOM 1418 O O . GLY A 1 190 ? -17.133 -3.390 9.832 1.00 95.06 190 GLY A O 1
ATOM 1419 N N . LEU A 1 191 ? -15.533 -4.293 8.543 1.00 96.19 191 LEU A N 1
ATOM 1420 C CA . LEU A 1 191 ? -15.477 -5.603 9.159 1.00 96.19 191 LEU A CA 1
ATOM 1421 C C . LEU A 1 191 ? -14.561 -5.521 10.378 1.00 96.19 191 LEU A C 1
ATOM 1423 O O . LEU A 1 191 ? -13.416 -5.090 10.275 1.00 96.19 191 LEU A O 1
ATOM 1427 N N . LYS A 1 192 ? -15.053 -5.991 11.525 1.00 96.94 192 LYS A N 1
ATOM 1428 C CA . LYS A 1 192 ? -14.250 -6.040 12.745 1.00 96.94 192 LYS A CA 1
ATOM 1429 C C . LYS A 1 192 ? -13.027 -6.942 12.546 1.00 96.94 192 LYS A C 1
ATOM 1431 O O . LYS A 1 192 ? -13.177 -8.118 12.216 1.00 96.94 192 LYS A O 1
ATOM 1436 N N . LEU A 1 193 ? -11.845 -6.401 12.808 1.00 95.62 193 LEU A N 1
ATOM 1437 C CA . LEU A 1 193 ? -10.577 -7.112 12.819 1.00 95.62 193 LEU A CA 1
ATOM 1438 C C . LEU A 1 193 ? -10.313 -7.701 14.218 1.00 95.62 193 LEU A C 1
ATOM 1440 O O . LEU A 1 193 ? -10.661 -7.081 15.232 1.00 95.62 193 LEU A O 1
ATOM 1444 N N . PRO A 1 194 ? -9.723 -8.904 14.312 1.00 93.25 194 PRO A N 1
ATOM 1445 C CA . PRO A 1 194 ? -9.280 -9.444 15.589 1.00 93.25 194 PRO A CA 1
ATOM 1446 C C . PRO A 1 194 ? -8.099 -8.630 16.135 1.00 93.25 194 PRO A C 1
ATOM 1448 O O . PRO A 1 194 ? -7.281 -8.119 15.374 1.00 93.25 194 PRO A O 1
ATOM 1451 N N . ALA A 1 195 ? -8.010 -8.509 17.461 1.00 89.69 195 ALA A N 1
ATOM 1452 C CA . ALA A 1 195 ? -6.946 -7.739 18.109 1.00 89.69 195 ALA A CA 1
ATOM 1453 C C . ALA A 1 195 ? -5.557 -8.362 17.895 1.00 89.69 195 ALA A C 1
ATOM 1455 O O . ALA A 1 195 ? -4.576 -7.644 17.732 1.00 89.69 195 ALA A O 1
ATOM 1456 N N . GLU A 1 196 ? -5.490 -9.692 17.880 1.00 88.81 196 GLU A N 1
ATOM 1457 C CA . GLU A 1 196 ? -4.282 -10.454 17.581 1.00 88.81 196 GLU A CA 1
ATOM 1458 C C . GLU A 1 196 ? -4.325 -10.922 16.124 1.00 88.81 196 GLU A C 1
ATOM 1460 O O . GLU A 1 196 ? -5.337 -11.452 15.661 1.00 88.81 196 GLU A O 1
ATOM 1465 N N . GLY A 1 197 ? -3.248 -10.671 15.374 1.00 87.12 197 GLY A N 1
ATOM 1466 C CA . GLY A 1 197 ? -3.104 -11.102 13.979 1.00 87.12 197 GLY A CA 1
ATOM 1467 C C . GLY A 1 197 ? -4.023 -10.404 12.967 1.00 87.12 197 GLY A C 1
ATOM 1468 O O . GLY A 1 197 ? -3.852 -10.599 11.765 1.00 87.12 197 GLY A O 1
ATOM 1469 N N . GLY A 1 198 ? -4.970 -9.562 13.401 1.00 91.12 198 GLY A N 1
ATOM 1470 C CA . GLY A 1 198 ? -5.951 -8.935 12.509 1.00 91.12 198 GLY A CA 1
ATOM 1471 C C . GLY A 1 198 ? -5.346 -7.982 11.493 1.00 91.12 198 GLY A C 1
ATOM 1472 O O . GLY A 1 198 ? -5.818 -7.924 10.359 1.00 91.12 198 GLY A O 1
ATOM 1473 N N . TRP A 1 199 ? -4.268 -7.291 11.863 1.00 92.75 199 TRP A N 1
ATOM 1474 C CA . TRP A 1 199 ? -3.516 -6.465 10.924 1.00 92.75 199 TRP A CA 1
ATOM 1475 C C . TRP A 1 199 ? -2.906 -7.320 9.807 1.00 92.75 199 TRP A C 1
ATOM 1477 O O . TRP A 1 199 ? -3.194 -7.080 8.637 1.00 92.75 199 TRP A O 1
ATOM 1487 N N . ALA A 1 200 ? -2.142 -8.361 10.154 1.00 89.44 200 ALA A N 1
ATOM 1488 C CA . ALA A 1 200 ? -1.490 -9.226 9.169 1.00 89.44 200 ALA A CA 1
ATOM 1489 C C . ALA A 1 200 ? -2.522 -9.907 8.257 1.00 89.44 200 ALA A C 1
ATOM 1491 O O . ALA A 1 200 ? -2.385 -9.872 7.036 1.00 89.44 200 ALA A O 1
ATOM 1492 N N . ALA A 1 201 ? -3.608 -10.428 8.837 1.00 90.50 201 ALA A N 1
ATOM 1493 C CA . ALA A 1 201 ? -4.695 -11.055 8.092 1.00 90.50 201 ALA A CA 1
ATOM 1494 C C . ALA A 1 201 ? -5.376 -10.088 7.105 1.00 90.50 201 ALA A C 1
ATOM 1496 O O . ALA A 1 201 ? -5.726 -10.483 5.990 1.00 90.50 201 ALA A O 1
ATOM 1497 N N . ALA A 1 202 ? -5.555 -8.815 7.481 1.00 93.06 202 ALA A N 1
ATOM 1498 C CA . ALA A 1 202 ? -6.150 -7.816 6.598 1.00 93.06 202 ALA A CA 1
ATOM 1499 C C . ALA A 1 202 ? -5.288 -7.576 5.351 1.00 93.06 202 ALA A C 1
ATOM 1501 O O . ALA A 1 202 ? -5.815 -7.528 4.237 1.00 93.06 202 ALA A O 1
ATOM 1502 N N . TRP A 1 203 ? -3.975 -7.460 5.526 1.00 91.56 203 TRP A N 1
ATOM 1503 C CA . TRP A 1 203 ? -3.046 -7.220 4.426 1.00 91.56 203 TRP A CA 1
ATOM 1504 C C . TRP A 1 203 ? -2.744 -8.481 3.608 1.00 91.56 203 TRP A C 1
ATOM 1506 O O . TRP A 1 203 ? -2.609 -8.397 2.389 1.00 91.56 203 TRP A O 1
ATOM 1516 N N . GLU A 1 204 ? -2.719 -9.659 4.232 1.00 89.75 204 GLU A N 1
ATOM 1517 C CA . GLU A 1 204 ? -2.638 -10.939 3.522 1.00 89.75 204 GLU A CA 1
ATOM 1518 C C . GLU A 1 204 ? -3.858 -11.137 2.610 1.00 89.75 204 GLU A C 1
ATOM 1520 O O . GLU A 1 204 ? -3.717 -11.540 1.453 1.00 89.75 204 GLU A O 1
ATOM 1525 N N . ARG A 1 205 ? -5.059 -10.768 3.083 1.00 92.12 205 ARG A N 1
ATOM 1526 C CA . ARG A 1 205 ? -6.267 -10.766 2.250 1.00 92.12 205 ARG A CA 1
ATOM 1527 C C . ARG A 1 205 ? -6.111 -9.840 1.042 1.00 92.12 205 ARG A C 1
ATOM 1529 O O . ARG A 1 205 ? -6.464 -10.246 -0.063 1.00 92.12 205 ARG A O 1
ATOM 1536 N N . LEU A 1 206 ? -5.559 -8.636 1.223 1.00 92.31 206 LEU A N 1
ATOM 1537 C CA . LEU A 1 206 ? -5.322 -7.695 0.119 1.00 92.31 206 LEU A CA 1
ATOM 1538 C C . LEU A 1 206 ? -4.345 -8.291 -0.895 1.00 92.31 206 LEU A C 1
ATOM 1540 O O . LEU A 1 206 ? -4.615 -8.276 -2.094 1.00 92.31 206 LEU A O 1
ATOM 1544 N N . HIS A 1 207 ? -3.236 -8.849 -0.410 1.00 89.69 207 HIS A N 1
ATOM 1545 C CA . HIS A 1 207 ? -2.238 -9.489 -1.254 1.00 89.69 207 HIS A CA 1
ATOM 1546 C C . HIS A 1 207 ? -2.846 -10.626 -2.081 1.00 89.69 207 HIS A C 1
ATOM 1548 O O . HIS A 1 207 ? -2.674 -10.655 -3.295 1.00 89.69 207 HIS A O 1
ATOM 1554 N N . ARG A 1 208 ? -3.627 -11.511 -1.453 1.00 91.00 208 ARG A N 1
ATOM 1555 C CA . ARG A 1 208 ? -4.299 -12.622 -2.138 1.00 91.00 208 ARG A CA 1
ATOM 1556 C C . ARG A 1 208 ? -5.247 -12.129 -3.232 1.00 91.00 208 ARG A C 1
ATOM 1558 O O . ARG A 1 208 ? -5.194 -12.626 -4.349 1.00 91.00 208 ARG A O 1
ATOM 1565 N N . ARG A 1 209 ? -6.055 -11.102 -2.944 1.00 92.38 209 ARG A N 1
ATOM 1566 C CA . ARG A 1 209 ? -6.952 -10.489 -3.939 1.00 92.38 209 ARG A CA 1
ATOM 1567 C C . ARG A 1 209 ? -6.195 -9.862 -5.107 1.00 92.38 209 ARG A C 1
ATOM 1569 O O . ARG A 1 209 ? -6.623 -10.006 -6.250 1.00 92.38 209 ARG A O 1
ATOM 1576 N N . ASN A 1 210 ? -5.070 -9.206 -4.832 1.00 91.56 210 ASN A N 1
ATOM 1577 C CA . ASN A 1 210 ? -4.199 -8.672 -5.873 1.00 91.56 210 ASN A CA 1
ATOM 1578 C C . ASN A 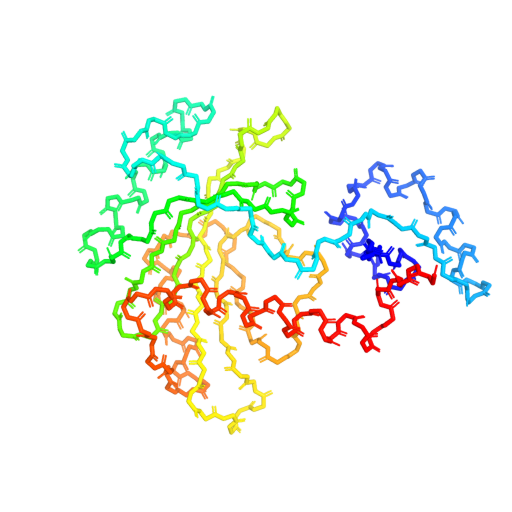1 210 ? -3.614 -9.793 -6.735 1.00 91.56 210 ASN A C 1
ATOM 1580 O O . ASN A 1 210 ? -3.718 -9.716 -7.952 1.00 91.56 210 ASN A O 1
ATOM 1584 N N . VAL A 1 211 ? -3.082 -10.858 -6.128 1.00 90.50 211 VAL A N 1
ATOM 1585 C CA . VAL A 1 211 ? -2.559 -12.027 -6.853 1.00 90.50 211 VAL A CA 1
ATOM 1586 C C . VAL A 1 211 ? -3.634 -12.651 -7.741 1.00 90.50 211 VAL A C 1
ATOM 1588 O O . VAL A 1 211 ? -3.375 -12.857 -8.922 1.00 90.50 211 VAL A O 1
ATOM 1591 N N . ASP A 1 212 ? -4.848 -12.869 -7.228 1.00 91.88 212 ASP A N 1
ATOM 1592 C CA . ASP A 1 212 ? -5.962 -13.414 -8.015 1.00 91.88 212 ASP A CA 1
ATOM 1593 C C . ASP A 1 212 ? -6.309 -12.511 -9.215 1.00 91.88 212 ASP A C 1
ATOM 1595 O O . ASP A 1 212 ? -6.535 -12.993 -10.326 1.00 91.88 212 ASP A O 1
ATOM 1599 N N . ALA A 1 213 ? -6.354 -11.190 -9.016 1.00 92.12 213 ALA A N 1
ATOM 1600 C CA . ALA A 1 213 ? -6.633 -10.233 -10.086 1.00 92.12 213 ALA A CA 1
ATOM 1601 C C . ALA A 1 213 ? -5.495 -10.164 -11.119 1.00 92.12 213 ALA A C 1
ATOM 1603 O O . ALA A 1 213 ? -5.741 -10.067 -12.322 1.00 92.12 213 ALA A O 1
ATOM 1604 N N . TRP A 1 214 ? -4.246 -10.240 -10.667 1.00 92.38 214 TRP A N 1
ATOM 1605 C CA . TRP A 1 214 ? -3.060 -10.244 -11.519 1.00 92.38 214 TRP A CA 1
ATOM 1606 C C . TRP A 1 214 ? -2.941 -11.529 -12.338 1.00 92.38 214 TRP A C 1
ATOM 1608 O O . TRP A 1 214 ? -2.573 -11.462 -13.510 1.00 92.38 214 TRP A O 1
ATOM 1618 N N . ASP A 1 215 ? -3.319 -12.673 -11.769 1.00 92.38 215 ASP A N 1
ATOM 1619 C CA . ASP A 1 215 ? -3.410 -13.956 -12.469 1.00 92.38 215 ASP A CA 1
ATOM 1620 C C . ASP A 1 215 ? -4.453 -13.876 -13.600 1.00 92.38 215 ASP A C 1
ATOM 1622 O O . ASP A 1 215 ? -4.122 -14.134 -14.757 1.00 92.38 215 ASP A O 1
ATOM 1626 N N . ARG A 1 216 ? -5.664 -13.359 -13.318 1.00 91.75 216 ARG A N 1
ATOM 1627 C CA . ARG A 1 216 ? -6.706 -13.119 -14.343 1.00 91.75 216 ARG A CA 1
ATOM 1628 C C . ARG A 1 216 ? -6.255 -12.172 -15.461 1.00 91.75 216 ARG A C 1
ATOM 1630 O O . ARG A 1 216 ? -6.677 -12.330 -16.603 1.00 91.75 216 ARG A O 1
ATOM 1637 N N . ARG A 1 217 ? -5.412 -11.185 -15.141 1.00 90.81 217 ARG A N 1
ATOM 1638 C CA . ARG A 1 217 ? -4.825 -10.231 -16.102 1.00 90.81 217 ARG A CA 1
ATOM 1639 C C . ARG A 1 217 ? -3.647 -10.813 -16.900 1.00 90.81 217 ARG A C 1
ATOM 1641 O O . ARG A 1 217 ? -3.119 -10.120 -17.765 1.00 90.81 217 ARG A O 1
ATOM 1648 N N . GLY A 1 218 ? -3.197 -12.037 -16.609 1.00 91.88 218 GLY A N 1
ATOM 1649 C CA . GLY A 1 218 ? -2.011 -12.627 -17.239 1.00 91.88 218 GLY A CA 1
ATOM 1650 C C . GLY A 1 218 ? -0.695 -11.946 -16.837 1.00 91.88 218 GLY A C 1
ATOM 1651 O O . GLY A 1 218 ? 0.291 -12.016 -17.577 1.00 91.88 218 GLY A O 1
ATOM 1652 N N . LEU A 1 219 ? -0.671 -11.266 -15.682 1.00 92.62 219 LEU A N 1
ATOM 1653 C CA . LEU A 1 219 ? 0.521 -10.594 -15.153 1.00 92.62 219 LEU A CA 1
ATOM 1654 C C . LEU A 1 219 ? 1.492 -11.550 -14.462 1.00 92.62 219 LEU A C 1
ATOM 1656 O O . LEU A 1 219 ? 2.624 -11.157 -14.201 1.00 92.62 219 LEU A O 1
ATOM 1660 N N . LEU A 1 220 ? 1.066 -12.764 -14.122 1.00 93.00 220 LEU A N 1
ATOM 1661 C CA . LEU A 1 220 ? 1.871 -13.719 -13.368 1.00 93.00 220 LEU A CA 1
ATOM 1662 C C . LEU A 1 220 ? 2.301 -14.871 -14.276 1.00 93.00 220 LEU A C 1
ATOM 1664 O O . LEU A 1 220 ? 1.473 -15.543 -14.883 1.00 93.00 220 LEU A O 1
ATOM 1668 N N . LEU A 1 221 ? 3.608 -15.098 -14.357 1.00 92.94 221 LEU A N 1
ATOM 1669 C CA . LEU A 1 221 ? 4.207 -16.259 -15.003 1.00 92.94 221 LEU A CA 1
ATOM 1670 C C . LEU A 1 221 ? 4.555 -17.271 -13.919 1.00 92.94 221 LEU A C 1
ATOM 1672 O O . LEU A 1 221 ? 5.356 -16.983 -13.024 1.00 92.94 221 LEU A O 1
ATOM 1676 N N . ARG A 1 222 ? 3.935 -18.444 -14.001 1.00 87.75 222 ARG A N 1
ATOM 1677 C CA . ARG A 1 222 ? 4.255 -19.597 -13.164 1.00 87.75 222 ARG A CA 1
ATOM 1678 C C . ARG A 1 222 ? 5.258 -20.434 -13.952 1.00 87.75 222 ARG A C 1
ATOM 1680 O O . ARG A 1 222 ? 4.989 -20.770 -15.099 1.00 87.75 222 ARG A O 1
ATOM 1687 N N . GLU A 1 223 ? 6.441 -20.651 -13.390 1.00 71.88 223 GLU A N 1
ATOM 1688 C CA . GLU A 1 223 ? 7.383 -21.618 -13.959 1.00 71.88 223 GLU A CA 1
ATOM 1689 C C . GLU A 1 223 ? 6.812 -23.023 -13.691 1.00 71.88 223 GLU A C 1
ATOM 1691 O O . GLU A 1 223 ? 6.376 -23.272 -12.564 1.00 71.88 223 GLU A O 1
ATOM 1696 N N . ASP A 1 224 ? 6.750 -23.869 -14.725 1.00 59.31 224 ASP A N 1
ATOM 1697 C CA . ASP A 1 224 ? 6.344 -25.287 -14.654 1.00 59.31 224 ASP A CA 1
ATOM 1698 C C . ASP A 1 224 ? 7.463 -26.188 -14.099 1.00 59.31 224 ASP A C 1
ATOM 1700 O O . ASP A 1 224 ? 8.659 -25.844 -14.275 1.00 59.31 224 ASP A O 1
#

Sequence (224 aa):
MPVRLNLAALSDAELAALLGDEALQARYPEVSRARLEARPLPGPVWPLDPWVAPGSGQPGQGWGATPGQTRALNDLHAALGALGAAAQGPCQLSLERRFSHACGYLLGPDTAVTVRWDESPDGRDAPPFVEVLSWLRDDASGVEGVLTTNRPALPSPVPTELVAVRHLPGAALPELLEAHRLHLARHGRGLKLPAEGGWAAAWERLHRRNVDAWDRRGLLLRED

Organism: NCBI:txid317577

Radius of gyration: 18.02 Å; Cα contacts (8 Å, |Δi|>4): 407; chains: 1; bounding box: 44×40×52 Å

pLDDT: mean 87.69, std 11.32, range [46.09, 98.38]

Solvent-accessible surface area (backbone atoms only — not comparable to full-atom values): 12135 Å² total; per-residue (Å²): 128,73,31,22,34,18,53,35,57,47,52,74,69,37,41,33,70,68,56,34,65,69,55,32,64,74,43,42,67,60,38,52,51,23,47,75,68,74,38,86,33,86,49,61,77,46,61,91,54,65,65,40,73,71,45,93,54,61,89,83,59,91,56,59,68,33,79,67,40,27,49,55,50,50,52,52,50,52,53,41,46,75,70,61,32,46,76,72,44,38,32,38,40,59,67,41,101,59,47,33,33,36,36,38,25,35,42,78,57,29,35,30,35,36,42,34,33,24,65,48,93,93,32,32,86,51,76,65,34,45,38,40,38,31,41,40,71,54,53,90,67,71,30,49,27,36,37,26,32,25,45,88,64,81,69,60,71,72,72,33,82,47,39,49,73,48,83,40,60,74,51,52,71,72,58,47,51,51,53,36,53,57,51,40,61,74,56,48,51,62,32,74,46,52,94,74,66,24,48,60,52,54,52,51,51,50,51,51,49,30,52,56,46,34,48,76,60,52,27,55,42,73,70,132

Foldseek 3Di:
DWKFFFLLLFDPQLLCVQQNPVRCVVCVVVSVVCVVVVHTDTDDTADLQFFDPADPDDPPDQDAQDPVQSVLVVVVVVVCVVQVWAKQHKTATPGDPFQRIWTWTDHPFFKIKIWTAGNDPVTRPPHIKMKIKFAAPDCVVVAGIEIFIQDQDADRPHFDPNYHYHYNHPDDPVRRVVVRVVVDVVRHDGDGADPHCRNVVRVSVRSVRRVVRCVVSVRIDDDD